Protein AF-A0A933ZKM1-F1 (afdb_monomer_lite)

pLDDT: mean 71.31, std 18.4, range [35.53, 98.0]

Structure (mmCIF, N/CA/C/O backbone):
data_AF-A0A933ZKM1-F1
#
_entry.id   AF-A0A933ZKM1-F1
#
loop_
_atom_site.group_PDB
_atom_site.id
_atom_site.type_symbol
_atom_site.label_atom_id
_atom_site.label_alt_id
_atom_site.label_comp_id
_atom_site.label_asym_id
_atom_site.label_entity_id
_atom_site.label_seq_id
_atom_site.pdbx_PDB_ins_code
_atom_site.Cartn_x
_atom_site.Cartn_y
_atom_site.Cartn_z
_atom_site.occupancy
_atom_site.B_iso_or_equiv
_atom_site.auth_seq_id
_atom_site.auth_comp_id
_atom_site.auth_asym_id
_atom_site.auth_atom_id
_atom_site.pdbx_PDB_model_num
ATOM 1 N N . MET A 1 1 ? -12.440 -0.830 12.080 1.00 88.25 1 MET A N 1
ATOM 2 C CA . MET A 1 1 ? -13.905 -1.028 11.899 1.00 88.25 1 MET A CA 1
ATOM 3 C C . MET A 1 1 ? -14.695 0.264 11.661 1.00 88.25 1 MET A C 1
ATOM 5 O O . MET A 1 1 ? -15.147 0.440 10.539 1.00 88.25 1 MET A O 1
ATOM 9 N N . ARG A 1 2 ? -14.879 1.160 12.656 1.00 92.75 2 ARG A N 1
ATOM 10 C CA . ARG A 1 2 ? -15.749 2.358 12.519 1.00 92.75 2 ARG A CA 1
ATOM 11 C C . ARG A 1 2 ? -15.453 3.164 11.252 1.00 92.75 2 ARG A C 1
ATOM 13 O O . ARG A 1 2 ? -16.374 3.434 10.495 1.00 92.75 2 ARG A O 1
ATOM 20 N N . LYS A 1 3 ? -14.171 3.461 11.014 1.00 90.06 3 LYS A N 1
ATOM 21 C CA . LYS A 1 3 ? -13.675 4.143 9.810 1.00 90.06 3 LYS A CA 1
ATOM 22 C C . LYS A 1 3 ? -14.141 3.452 8.518 1.00 90.06 3 LYS A C 1
ATOM 24 O O . LYS A 1 3 ? -14.868 4.048 7.741 1.00 90.06 3 LYS A O 1
ATOM 29 N N . ALA A 1 4 ? -13.843 2.162 8.353 1.00 91.88 4 ALA A N 1
ATOM 30 C CA . ALA A 1 4 ? -14.242 1.387 7.172 1.00 91.88 4 ALA A CA 1
ATOM 31 C C . ALA A 1 4 ? -15.769 1.325 6.940 1.00 91.88 4 ALA A C 1
ATOM 33 O O . ALA A 1 4 ? -16.217 1.237 5.797 1.00 91.88 4 ALA A O 1
ATOM 34 N N . ARG A 1 5 ? -16.583 1.378 8.008 1.00 95.62 5 ARG A N 1
ATOM 35 C CA . ARG A 1 5 ? -18.045 1.502 7.892 1.00 95.62 5 ARG A CA 1
ATOM 36 C C . ARG A 1 5 ? -18.458 2.909 7.448 1.00 95.62 5 ARG A C 1
ATOM 38 O O . ARG A 1 5 ? -19.298 3.043 6.562 1.00 95.62 5 ARG A O 1
ATOM 45 N N . THR A 1 6 ? -17.908 3.955 8.065 1.00 94.88 6 THR A N 1
ATOM 46 C CA . THR A 1 6 ? -18.255 5.349 7.739 1.00 94.88 6 THR A CA 1
ATOM 47 C C . THR A 1 6 ? -17.787 5.762 6.351 1.00 94.88 6 THR A C 1
ATOM 49 O O . THR A 1 6 ? -18.512 6.486 5.682 1.00 94.88 6 THR A O 1
ATOM 52 N N . ASP A 1 7 ? -16.647 5.249 5.888 1.00 92.31 7 ASP A N 1
ATOM 53 C CA . ASP A 1 7 ? -16.114 5.507 4.544 1.00 92.31 7 ASP A CA 1
ATOM 54 C C . ASP A 1 7 ? -17.049 4.948 3.448 1.00 92.31 7 ASP A C 1
ATOM 56 O O . ASP A 1 7 ? -17.077 5.453 2.331 1.00 92.31 7 ASP A O 1
ATOM 60 N N . ARG A 1 8 ? -17.895 3.962 3.786 1.00 94.00 8 ARG A N 1
ATOM 61 C CA . ARG A 1 8 ? -18.986 3.463 2.928 1.00 94.00 8 ARG A CA 1
ATOM 62 C C . ARG A 1 8 ? -20.305 4.229 3.058 1.00 94.00 8 ARG A C 1
ATOM 64 O O . ARG A 1 8 ? -21.286 3.862 2.418 1.00 94.00 8 ARG A O 1
ATOM 71 N N . GLY A 1 9 ? -20.385 5.226 3.936 1.00 95.94 9 GLY A N 1
ATOM 72 C CA . GLY A 1 9 ? -21.640 5.906 4.268 1.00 95.94 9 GLY A CA 1
ATOM 73 C C . GLY A 1 9 ? -22.648 5.022 5.015 1.00 95.94 9 GLY A C 1
ATOM 74 O O . GLY A 1 9 ? -23.832 5.343 5.069 1.00 95.94 9 GLY A O 1
ATOM 75 N N . TRP A 1 10 ? -22.215 3.895 5.586 1.00 97.56 10 TRP A N 1
ATOM 76 C CA . TRP A 1 10 ? -23.124 2.942 6.219 1.00 97.56 10 TRP A CA 1
ATOM 77 C C . TRP A 1 10 ? -23.458 3.325 7.654 1.00 97.56 10 TRP A C 1
ATOM 79 O O . TRP A 1 10 ? -22.584 3.683 8.451 1.00 97.56 10 TRP A O 1
ATOM 89 N N . SER A 1 11 ? -24.724 3.152 8.030 1.00 97.75 11 SER A N 1
ATOM 90 C CA . SER A 1 11 ? -25.137 3.215 9.432 1.00 97.75 11 SER A CA 1
ATOM 91 C C . SER A 1 11 ? -24.734 1.936 10.183 1.00 97.75 11 SER A C 1
ATOM 93 O O . SER A 1 11 ? -24.454 0.899 9.581 1.00 97.75 11 SER A O 1
ATOM 95 N N . GLN A 1 12 ? -24.726 1.977 11.519 1.00 97.88 12 GLN A N 1
ATOM 96 C CA . GLN A 1 12 ? -24.512 0.773 12.342 1.00 97.88 12 GLN A CA 1
ATOM 97 C C . GLN A 1 12 ? -25.599 -0.280 12.100 1.00 97.88 12 GLN A C 1
ATOM 99 O O . GLN A 1 12 ? -25.324 -1.474 12.156 1.00 97.88 12 GLN A O 1
ATOM 104 N N . ARG A 1 13 ? -26.820 0.175 11.791 1.00 97.62 13 ARG A N 1
ATOM 105 C CA . ARG A 1 13 ? -27.940 -0.684 11.418 1.00 97.62 13 ARG A CA 1
ATOM 106 C C . ARG A 1 13 ? -27.705 -1.377 10.080 1.00 97.62 13 ARG A C 1
ATOM 108 O O . ARG A 1 13 ? -27.899 -2.578 9.998 1.00 97.62 13 ARG A O 1
ATOM 115 N N . THR A 1 14 ? -27.221 -0.645 9.084 1.00 98.00 14 THR A N 1
ATOM 116 C CA . THR A 1 14 ? -26.872 -1.213 7.776 1.00 98.00 14 THR A CA 1
ATOM 117 C C . THR A 1 14 ? -25.816 -2.306 7.929 1.00 98.00 14 THR A C 1
ATOM 119 O O . THR A 1 14 ? -25.970 -3.389 7.387 1.00 98.00 14 THR A O 1
ATOM 122 N N . LEU A 1 15 ? -24.778 -2.070 8.740 1.00 97.50 15 LEU A N 1
ATOM 123 C CA . LEU A 1 15 ? -23.770 -3.098 9.004 1.00 97.50 15 LEU A CA 1
ATOM 124 C C . LEU A 1 15 ? -24.361 -4.333 9.708 1.00 97.50 15 LEU A C 1
ATOM 126 O O . LEU A 1 15 ? -24.018 -5.451 9.345 1.00 97.50 15 LEU A O 1
ATOM 130 N N . ALA A 1 16 ? -25.245 -4.142 10.690 1.00 97.75 16 ALA A N 1
ATOM 131 C CA . ALA A 1 16 ? -25.955 -5.240 11.349 1.00 97.75 16 ALA A CA 1
ATOM 132 C C . ALA A 1 16 ? -26.782 -6.080 10.355 1.00 97.75 16 ALA A C 1
ATOM 134 O O . ALA A 1 16 ? -26.729 -7.306 10.392 1.00 97.75 16 ALA A O 1
ATOM 135 N N . GLU A 1 17 ? -27.501 -5.422 9.442 1.00 97.88 17 GLU A N 1
ATOM 136 C CA . GLU A 1 17 ? -28.307 -6.071 8.400 1.00 97.88 17 GLU A CA 1
ATOM 137 C C . GLU A 1 17 ? -27.438 -6.853 7.399 1.00 97.88 17 GLU A C 1
ATOM 139 O O . GLU A 1 17 ? -27.790 -7.970 7.029 1.00 97.88 17 GLU A O 1
ATOM 144 N N . GLU A 1 18 ? -26.279 -6.324 6.995 1.00 97.88 18 GLU A N 1
ATOM 145 C CA . GLU A 1 18 ? -25.342 -7.047 6.120 1.00 97.88 18 GLU A CA 1
ATOM 146 C C . GLU A 1 18 ? -24.675 -8.244 6.815 1.00 97.88 18 GLU A C 1
ATOM 148 O O . GLU A 1 18 ? -24.439 -9.273 6.186 1.00 97.88 18 GLU A O 1
ATOM 153 N N . LEU A 1 19 ? -24.396 -8.145 8.117 1.00 97.31 19 LEU A N 1
ATOM 154 C CA . LEU A 1 19 ? -23.829 -9.251 8.896 1.00 97.31 19 LEU A CA 1
ATOM 155 C C . LEU A 1 19 ? -24.830 -10.394 9.099 1.00 97.31 19 LEU A C 1
ATOM 157 O O . LEU A 1 19 ? -24.431 -11.561 9.076 1.00 97.31 19 LEU A O 1
ATOM 161 N N . ASP A 1 20 ? -26.122 -10.084 9.230 1.00 96.69 20 ASP A N 1
ATOM 162 C CA . ASP A 1 20 ? -27.180 -11.096 9.348 1.00 96.69 20 ASP A CA 1
ATOM 163 C C . ASP A 1 20 ? -27.260 -11.978 8.089 1.00 96.69 20 ASP A C 1
ATOM 165 O O . ASP A 1 20 ? -27.476 -13.186 8.189 1.00 96.69 20 ASP A O 1
ATOM 169 N N . LYS A 1 21 ? -26.946 -11.426 6.905 1.00 96.44 21 LYS A N 1
ATOM 170 C CA . LYS A 1 21 ? -26.844 -12.197 5.647 1.00 96.44 21 LYS A CA 1
ATOM 171 C C . LYS A 1 21 ? -25.732 -13.252 5.665 1.00 96.44 21 LYS A C 1
ATOM 173 O O . LYS A 1 21 ? -25.778 -14.186 4.870 1.00 96.44 21 LYS A O 1
ATOM 178 N N . LEU A 1 22 ? -24.745 -13.114 6.553 1.00 95.81 22 LEU A N 1
ATOM 179 C CA . LEU A 1 22 ? -23.668 -14.085 6.775 1.00 95.81 22 LEU A CA 1
ATOM 180 C C . LEU A 1 22 ? -23.896 -14.954 8.024 1.00 95.81 22 LEU A C 1
ATOM 182 O O . LEU A 1 22 ? -22.944 -15.536 8.550 1.00 95.81 22 LEU A O 1
ATOM 186 N N . ASP A 1 23 ? -25.133 -15.029 8.525 1.00 95.44 23 ASP A N 1
ATOM 187 C CA . ASP A 1 23 ? -25.481 -15.746 9.760 1.00 95.44 23 ASP A CA 1
ATOM 188 C C . ASP A 1 23 ? -24.687 -15.232 10.983 1.00 95.44 23 ASP A C 1
ATOM 190 O O . ASP A 1 23 ? -24.359 -15.966 11.920 1.00 95.44 23 ASP A O 1
ATOM 194 N N . VAL A 1 24 ? -24.338 -13.939 10.982 1.00 96.31 24 VAL A N 1
ATOM 195 C CA . VAL A 1 24 ? -23.700 -13.258 12.113 1.00 96.31 24 VAL A CA 1
ATOM 196 C C . VAL A 1 24 ? -24.669 -12.245 12.703 1.00 96.31 24 VAL A C 1
ATOM 198 O O . VAL A 1 24 ? -24.781 -11.104 12.262 1.00 96.31 24 VAL A O 1
ATOM 201 N N . LYS A 1 25 ? -25.355 -12.670 13.766 1.00 95.06 25 LYS A N 1
ATOM 202 C CA . LYS A 1 25 ? -26.350 -11.848 14.460 1.00 95.06 25 LYS A CA 1
ATOM 203 C C . LYS A 1 25 ? -25.691 -10.830 15.382 1.00 95.06 25 LYS A C 1
ATOM 205 O O . LYS A 1 25 ? -25.396 -11.120 16.542 1.00 95.06 25 LYS A O 1
ATOM 210 N N . LEU A 1 26 ? -25.490 -9.624 14.866 1.00 95.50 26 LEU A N 1
ATOM 211 C CA . LEU A 1 26 ? -25.061 -8.461 15.635 1.00 95.50 26 LEU A CA 1
ATOM 212 C C . LEU A 1 26 ? -26.103 -7.360 15.506 1.00 95.50 26 LEU A C 1
ATOM 214 O O . LEU A 1 26 ? -26.312 -6.828 14.425 1.00 95.50 26 LEU A O 1
ATOM 218 N N . ASP A 1 27 ? -26.745 -6.995 16.612 1.00 96.25 27 ASP A N 1
ATOM 219 C CA . ASP A 1 27 ? -27.658 -5.856 16.626 1.00 96.25 27 ASP A CA 1
ATOM 220 C C . ASP A 1 27 ? -26.886 -4.511 16.554 1.00 96.25 27 ASP A C 1
ATOM 222 O O . ASP A 1 27 ? -25.686 -4.455 16.859 1.00 96.25 27 ASP A O 1
ATOM 226 N N . PRO A 1 28 ? -27.543 -3.389 16.195 1.00 96.69 28 PRO A N 1
ATOM 227 C CA . PRO A 1 28 ? -26.872 -2.089 16.075 1.00 96.69 28 PRO A CA 1
ATOM 228 C C . PRO A 1 28 ? -26.195 -1.598 17.374 1.00 96.69 28 PRO A C 1
ATOM 230 O O . PRO A 1 28 ? -25.197 -0.872 17.330 1.00 96.69 28 PRO A O 1
ATOM 233 N N . SER A 1 29 ? -26.697 -1.999 18.547 1.00 97.12 29 SER A N 1
ATOM 234 C CA . SER A 1 29 ? -26.095 -1.680 19.848 1.00 97.12 29 SER A CA 1
ATOM 235 C C . SER A 1 29 ? -24.849 -2.531 20.115 1.00 97.12 29 SER A C 1
ATOM 237 O O . SER A 1 29 ? -23.846 -2.026 20.627 1.00 97.12 29 SER A O 1
ATOM 239 N N . ALA A 1 30 ? -24.845 -3.804 19.715 1.00 96.69 30 ALA A N 1
ATOM 240 C CA . ALA A 1 30 ? -23.657 -4.650 19.720 1.00 96.69 30 ALA A CA 1
ATOM 241 C C . ALA A 1 30 ? -22.569 -4.067 18.809 1.00 96.69 30 ALA A C 1
ATOM 243 O O . ALA A 1 30 ? -21.441 -3.896 19.270 1.00 96.69 30 ALA A O 1
ATOM 244 N N . VAL A 1 31 ? -22.924 -3.646 17.588 1.00 96.44 31 VAL A N 1
ATOM 245 C CA . VAL A 1 31 ? -22.021 -2.912 16.681 1.00 96.44 31 VAL A CA 1
ATOM 246 C C . VAL A 1 31 ? -21.470 -1.659 17.363 1.00 96.44 31 VAL A C 1
ATOM 248 O O . VAL A 1 31 ? -20.262 -1.442 17.373 1.00 96.44 31 VAL A O 1
ATOM 251 N N . THR A 1 32 ? -22.323 -0.861 18.011 1.00 96.12 32 THR A N 1
ATOM 252 C CA . THR A 1 32 ? -21.891 0.344 18.738 1.00 96.12 32 THR A CA 1
ATOM 253 C C . THR A 1 32 ? -20.879 0.035 19.841 1.00 96.12 32 THR A C 1
ATOM 255 O O . THR A 1 32 ? -19.886 0.749 19.981 1.00 96.12 32 THR A O 1
ATOM 258 N N . ARG A 1 33 ? -21.117 -1.009 20.644 1.00 96.44 33 ARG A N 1
ATOM 259 C CA . ARG A 1 33 ? -20.212 -1.405 21.735 1.00 96.44 33 ARG A CA 1
ATOM 260 C C . ARG A 1 33 ? -18.876 -1.913 21.209 1.00 96.44 33 ARG A C 1
ATOM 262 O O . ARG A 1 33 ? -17.841 -1.512 21.734 1.00 96.44 33 ARG A O 1
ATOM 269 N N . ILE A 1 34 ? -18.897 -2.708 20.139 1.00 94.56 34 ILE A N 1
ATOM 270 C CA . ILE A 1 34 ? -17.689 -3.141 19.429 1.00 94.56 34 ILE A CA 1
ATOM 271 C C . ILE A 1 34 ? -16.892 -1.919 18.956 1.00 94.56 34 ILE A C 1
ATOM 273 O O . ILE A 1 34 ? -15.709 -1.786 19.250 1.00 94.56 34 ILE A O 1
ATOM 277 N N . GLU A 1 35 ? -17.543 -0.969 18.281 1.00 93.44 35 GLU A N 1
ATOM 278 C CA . GLU A 1 35 ? -16.891 0.240 17.763 1.00 93.44 35 GLU A CA 1
ATOM 279 C C . GLU A 1 35 ? -16.373 1.196 18.841 1.00 93.44 35 GLU A C 1
ATOM 281 O O . GLU A 1 35 ? -15.631 2.129 18.526 1.00 93.44 35 GLU A O 1
ATOM 286 N N . ARG A 1 36 ? -16.823 1.040 20.086 1.00 91.31 36 ARG A N 1
ATOM 287 C CA . ARG A 1 36 ? -16.333 1.783 21.254 1.00 91.31 36 ARG A CA 1
ATOM 288 C C . ARG A 1 36 ? -15.292 0.997 22.050 1.00 91.31 36 ARG A C 1
ATOM 290 O O . ARG A 1 36 ? -14.759 1.543 23.006 1.00 91.31 36 ARG A O 1
ATOM 297 N N . GLY A 1 37 ? -15.029 -0.258 21.689 1.00 88.94 37 GLY A N 1
ATOM 298 C CA . GLY A 1 37 ? -14.137 -1.148 22.431 1.00 88.94 37 GLY A CA 1
ATOM 299 C C . GLY A 1 37 ?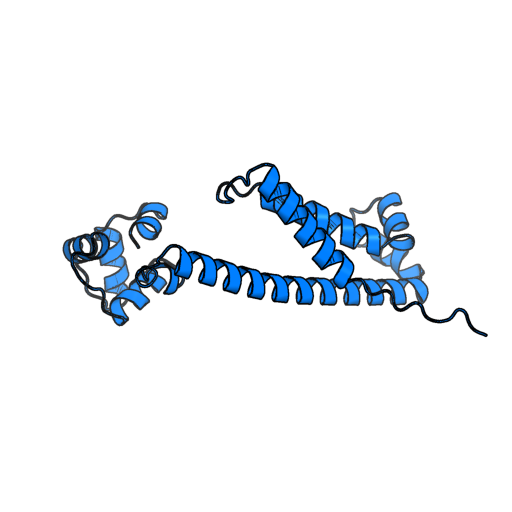 -14.707 -1.638 23.765 1.00 88.94 37 GLY A C 1
ATOM 300 O O . GLY A 1 37 ? -13.986 -2.253 24.538 1.00 88.94 37 GLY A O 1
ATOM 301 N N . SER A 1 38 ? -15.991 -1.399 24.057 1.00 91.8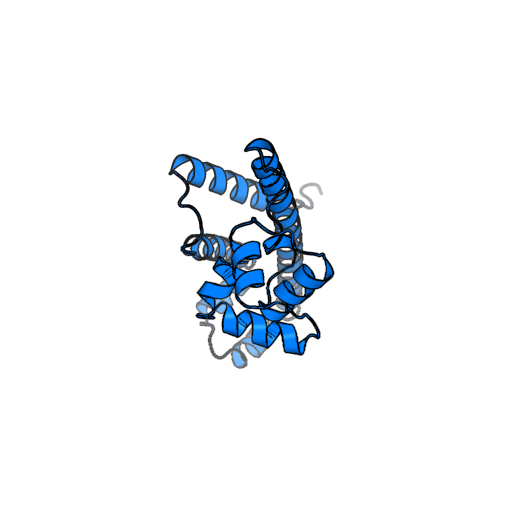8 38 SER A N 1
ATOM 302 C CA . SER A 1 38 ? -16.631 -1.855 25.301 1.00 91.88 38 SER A CA 1
ATOM 303 C C . SER A 1 38 ? -17.185 -3.281 25.217 1.00 91.88 38 SER A C 1
ATOM 305 O O . SER A 1 38 ? -17.775 -3.779 26.176 1.00 91.88 38 SER A O 1
ATOM 307 N N . ARG A 1 39 ? -17.020 -3.941 24.067 1.00 93.00 39 ARG A N 1
ATOM 308 C CA . ARG A 1 39 ? -17.320 -5.357 23.844 1.00 93.00 39 ARG A CA 1
ATOM 309 C C . ARG A 1 39 ? -16.241 -5.949 22.946 1.00 93.00 39 ARG A C 1
ATOM 311 O O . ARG A 1 39 ? -15.987 -5.415 21.868 1.00 93.00 39 ARG A O 1
ATOM 318 N N . GLU A 1 40 ? -15.680 -7.077 23.363 1.00 89.69 40 GLU A N 1
ATOM 319 C CA . GLU A 1 40 ? -14.775 -7.862 22.527 1.00 89.69 40 GLU A CA 1
ATOM 320 C C . GLU A 1 40 ? -15.496 -8.439 21.302 1.00 89.69 40 GLU A C 1
ATOM 322 O O . GLU A 1 40 ? -16.686 -8.772 21.331 1.00 89.69 40 GLU A O 1
ATOM 327 N N . VAL A 1 41 ? -14.757 -8.563 20.206 1.00 92.12 41 VAL A N 1
ATOM 328 C CA . VAL A 1 41 ? -15.221 -9.192 18.971 1.00 92.12 41 VAL A CA 1
ATOM 329 C C . VAL A 1 41 ? -14.721 -10.624 18.939 1.00 92.12 41 VAL A C 1
ATOM 331 O O . VAL A 1 41 ? -13.524 -10.873 19.059 1.00 92.12 41 VAL A O 1
ATOM 334 N N . LYS A 1 42 ? -15.630 -11.577 18.725 1.00 93.88 42 LYS A N 1
ATOM 335 C CA . LYS A 1 42 ? -15.233 -12.970 18.485 1.00 93.88 42 LYS A CA 1
ATOM 336 C C . LYS A 1 42 ? -14.601 -13.093 17.100 1.00 93.88 42 LYS A C 1
ATOM 338 O O . LYS A 1 42 ? -15.034 -12.419 16.172 1.00 93.88 42 LYS A O 1
ATOM 343 N N . LEU A 1 43 ? -13.666 -14.026 16.913 1.00 92.88 43 LEU A N 1
ATOM 344 C CA . LEU A 1 43 ? -13.000 -14.220 15.616 1.00 92.88 43 LEU A CA 1
ATOM 345 C C . LEU A 1 43 ? -13.991 -14.415 14.451 1.00 92.88 43 LEU A C 1
ATOM 347 O O . LEU A 1 43 ? -13.833 -13.790 13.408 1.00 92.88 43 LEU A O 1
ATOM 351 N N . ARG A 1 44 ? -15.059 -15.206 14.644 1.00 95.44 44 ARG A N 1
ATOM 352 C CA . ARG A 1 44 ? -16.125 -15.385 13.634 1.00 95.44 44 ARG A CA 1
ATOM 353 C C . ARG A 1 44 ? -16.794 -14.059 13.250 1.00 95.44 44 ARG A C 1
ATOM 355 O O . ARG A 1 44 ? -17.051 -13.827 12.074 1.00 95.44 44 ARG A O 1
ATOM 362 N N . GLU A 1 45 ? -17.058 -13.192 14.227 1.00 96.25 45 GLU A N 1
ATOM 363 C CA . GLU A 1 45 ? -17.621 -11.858 13.989 1.00 96.25 45 GLU A CA 1
ATOM 364 C C . GLU A 1 45 ? -16.607 -10.973 13.250 1.00 96.25 45 GLU A C 1
ATOM 366 O O . GLU A 1 45 ? -16.975 -10.310 12.288 1.00 96.25 45 GLU A O 1
ATOM 371 N N . ALA A 1 46 ? -15.327 -11.007 13.640 1.00 95.25 46 ALA A N 1
ATOM 372 C CA . ALA A 1 46 ? -14.263 -10.236 12.993 1.00 95.25 46 ALA A CA 1
ATOM 373 C C . ALA A 1 46 ? -14.120 -10.585 11.506 1.00 95.25 46 ALA A C 1
ATOM 375 O O . ALA A 1 46 ? -14.067 -9.692 10.666 1.00 95.25 46 ALA A O 1
ATOM 376 N N . VAL A 1 47 ? -14.100 -11.883 11.186 1.00 95.44 47 VAL A N 1
ATOM 377 C CA . VAL A 1 47 ? -14.004 -12.391 9.810 1.00 95.44 47 VAL A CA 1
ATOM 378 C C . VAL A 1 47 ? -15.208 -11.947 8.981 1.00 95.44 47 VAL A C 1
ATOM 380 O O . VAL A 1 47 ? -15.037 -11.464 7.865 1.00 95.44 47 VAL A O 1
ATOM 383 N N . ALA A 1 48 ? -16.422 -12.045 9.528 1.00 96.94 48 ALA A N 1
ATOM 384 C CA . ALA A 1 48 ? -17.623 -11.589 8.833 1.00 96.94 48 ALA A CA 1
ATOM 385 C C . ALA A 1 48 ? -17.627 -10.068 8.617 1.00 96.94 48 ALA A C 1
ATOM 387 O O . ALA A 1 48 ? -17.958 -9.605 7.529 1.00 96.94 48 ALA A O 1
ATOM 388 N N . ILE A 1 49 ? -17.200 -9.288 9.615 1.00 96.19 49 ILE A N 1
ATOM 389 C CA . ILE A 1 49 ? -17.055 -7.831 9.492 1.00 96.19 49 ILE A CA 1
ATOM 390 C C . ILE A 1 49 ? -16.020 -7.483 8.415 1.00 96.19 49 ILE A C 1
ATOM 392 O O . ILE A 1 49 ? -16.278 -6.586 7.617 1.00 96.19 49 ILE A O 1
ATOM 396 N N . ALA A 1 50 ? -14.886 -8.187 8.359 1.00 96.12 50 ALA A N 1
ATOM 397 C CA . ALA A 1 50 ? -13.851 -7.993 7.340 1.00 96.12 50 ALA A CA 1
ATOM 398 C C . ALA A 1 50 ? -14.389 -8.263 5.931 1.00 96.12 50 ALA A C 1
ATOM 400 O O . ALA A 1 50 ? -14.205 -7.440 5.036 1.00 96.12 50 ALA A O 1
ATOM 401 N N . ALA A 1 51 ? -15.117 -9.369 5.758 1.00 95.38 51 ALA A N 1
ATOM 402 C CA . ALA A 1 51 ? -15.732 -9.740 4.489 1.00 95.38 51 ALA A CA 1
ATOM 403 C C . ALA A 1 51 ? -16.785 -8.713 4.036 1.00 95.38 51 ALA A C 1
ATOM 405 O O . ALA A 1 51 ? -16.716 -8.209 2.917 1.00 95.38 51 ALA A O 1
ATOM 406 N N . VAL A 1 52 ? -17.719 -8.347 4.919 1.00 96.62 52 VAL A N 1
ATOM 407 C CA . VAL A 1 52 ? -18.788 -7.371 4.634 1.00 96.62 52 VAL A CA 1
ATOM 408 C C . VAL A 1 52 ? -18.221 -5.986 4.329 1.00 96.62 52 VAL A C 1
ATOM 410 O O . VAL A 1 52 ? -18.677 -5.298 3.417 1.00 96.62 52 VAL A O 1
ATOM 413 N N . LEU A 1 53 ? -17.199 -5.569 5.076 1.00 95.25 53 LEU A N 1
ATOM 414 C CA . LEU A 1 53 ? -16.506 -4.309 4.851 1.00 95.25 53 LEU A CA 1
ATOM 415 C C . LEU A 1 53 ? -15.362 -4.443 3.837 1.00 95.25 53 LEU A C 1
ATOM 417 O O . LEU A 1 53 ? -14.582 -3.504 3.731 1.00 95.25 53 LEU A O 1
ATOM 421 N N . ALA A 1 54 ? -15.239 -5.543 3.089 1.00 93.62 54 ALA A N 1
ATOM 422 C CA . ALA A 1 54 ? -14.169 -5.808 2.117 1.00 93.62 54 ALA A CA 1
ATOM 423 C C . ALA A 1 54 ? -12.805 -5.186 2.498 1.00 93.62 54 ALA A C 1
ATOM 425 O O . ALA A 1 54 ? -12.207 -4.448 1.717 1.00 93.62 54 ALA A O 1
ATOM 426 N N . VAL A 1 55 ? -12.370 -5.420 3.737 1.00 91.38 55 VAL A N 1
ATOM 427 C CA . VAL A 1 55 ? -11.064 -4.999 4.258 1.00 91.38 55 VAL A CA 1
ATOM 428 C C . VAL A 1 55 ? -10.317 -6.227 4.769 1.00 91.38 55 VAL A C 1
ATOM 430 O O . VAL A 1 55 ? -10.956 -7.156 5.274 1.00 91.38 55 VAL A O 1
ATOM 433 N N . PRO A 1 56 ? -8.981 -6.252 4.680 1.00 88.69 56 PRO A N 1
ATOM 434 C CA . PRO A 1 56 ? -8.168 -7.253 5.355 1.00 88.69 56 PRO A CA 1
ATOM 435 C C . PRO A 1 56 ? -8.523 -7.375 6.846 1.00 88.69 56 PRO A C 1
ATOM 437 O O . PRO A 1 56 ? -8.712 -6.377 7.540 1.00 88.69 56 PRO A O 1
ATOM 440 N N . LEU A 1 57 ? -8.586 -8.606 7.371 1.00 89.25 57 LEU A N 1
ATOM 441 C CA . LEU A 1 57 ? -8.889 -8.852 8.790 1.00 89.25 57 LEU A CA 1
ATOM 442 C C . LEU A 1 57 ? -7.886 -8.153 9.724 1.00 89.25 57 LEU A C 1
ATOM 444 O O . LEU A 1 57 ? -8.272 -7.659 10.783 1.00 89.25 57 LEU A O 1
ATOM 448 N N . GLN A 1 58 ? -6.618 -8.079 9.313 1.00 83.50 58 GLN A N 1
ATOM 449 C CA . GLN A 1 58 ? -5.561 -7.373 10.041 1.00 83.50 58 GLN A CA 1
ATOM 450 C C . GLN A 1 58 ? -5.854 -5.877 10.241 1.00 83.50 58 GLN A C 1
ATOM 452 O O . GLN A 1 58 ? -5.462 -5.326 11.262 1.00 83.50 58 GLN A O 1
ATOM 457 N N . ASP A 1 59 ? -6.635 -5.249 9.356 1.00 82.44 59 ASP A N 1
ATOM 458 C CA . ASP A 1 59 ? -7.005 -3.829 9.453 1.00 82.44 59 ASP A CA 1
ATOM 459 C C . ASP A 1 59 ? -8.139 -3.594 10.471 1.00 82.44 59 ASP A C 1
ATOM 461 O O . ASP A 1 59 ? -8.468 -2.458 10.836 1.00 82.44 59 ASP A O 1
ATOM 465 N N . LEU A 1 60 ? -8.797 -4.670 10.921 1.00 84.06 60 LEU A N 1
ATOM 466 C CA . LEU A 1 60 ? -9.806 -4.631 11.980 1.00 84.06 60 LEU A CA 1
ATOM 467 C C . LEU A 1 60 ? -9.232 -4.918 13.363 1.00 84.06 60 LEU A C 1
ATOM 469 O O . LEU A 1 60 ? -9.846 -4.508 14.352 1.00 84.06 60 LEU A O 1
ATOM 473 N N . ALA A 1 61 ? -8.096 -5.609 13.435 1.00 76.69 61 ALA A N 1
ATOM 474 C CA . ALA A 1 61 ? -7.407 -5.853 14.686 1.00 76.69 61 ALA A CA 1
ATOM 475 C C . ALA A 1 61 ? -6.714 -4.555 15.135 1.00 76.69 61 ALA A C 1
ATOM 477 O O . ALA A 1 61 ? -5.946 -3.979 14.364 1.00 76.69 61 ALA A O 1
ATOM 478 N N . PRO A 1 62 ? -6.959 -4.056 16.361 1.00 63.31 62 PRO A N 1
ATOM 479 C CA . PRO A 1 62 ? -6.072 -3.044 16.910 1.00 63.31 62 PRO A CA 1
ATOM 480 C C . PRO A 1 62 ? -4.657 -3.641 16.954 1.00 63.31 62 PRO A C 1
ATOM 482 O O . PRO A 1 62 ? -4.520 -4.806 17.346 1.00 63.31 62 PRO A O 1
ATOM 485 N N . PRO A 1 63 ? -3.612 -2.891 16.560 1.00 57.75 63 PRO A N 1
ATOM 486 C CA . PRO A 1 63 ? -2.252 -3.372 16.733 1.00 57.75 63 PRO A CA 1
ATOM 487 C C . PRO A 1 63 ? -2.076 -3.725 18.217 1.00 57.75 63 PRO A C 1
ATOM 489 O O . PRO A 1 63 ? -2.512 -2.940 19.070 1.00 57.75 63 PRO A O 1
ATOM 492 N N . PRO A 1 64 ? -1.539 -4.914 18.545 1.00 56.38 64 PRO A N 1
ATOM 493 C CA . PRO A 1 64 ? -1.426 -5.368 19.924 1.00 56.38 64 PRO A CA 1
ATOM 494 C C . PRO A 1 64 ? -0.586 -4.347 20.681 1.00 56.38 64 PRO A C 1
ATOM 496 O O . PRO A 1 64 ? 0.615 -4.281 20.458 1.00 56.38 64 PRO A O 1
ATOM 499 N N . THR A 1 65 ? -1.246 -3.503 21.488 1.00 60.12 65 THR A N 1
ATOM 500 C CA . THR A 1 65 ? -0.640 -2.450 22.323 1.00 60.12 65 THR A CA 1
ATOM 501 C C . THR A 1 65 ? 0.636 -1.889 21.707 1.00 60.12 65 THR A C 1
ATOM 503 O O . THR A 1 65 ? 1.724 -2.119 22.220 1.00 60.12 65 THR A O 1
ATOM 506 N N . SER A 1 66 ? 0.516 -1.219 20.562 1.00 58.78 66 SER A N 1
ATOM 507 C CA . SER A 1 66 ? 1.688 -0.748 19.834 1.00 58.78 66 SER A CA 1
ATOM 508 C C . SER A 1 66 ? 2.364 0.367 20.615 1.00 58.78 66 SER A C 1
ATOM 510 O O . SER A 1 66 ? 1.982 1.538 20.521 1.00 58.78 66 SER A O 1
ATOM 512 N N . SER A 1 67 ? 3.389 0.008 21.381 1.00 77.94 67 SER A N 1
ATOM 513 C CA . SER A 1 67 ? 4.389 0.984 21.772 1.00 77.94 67 SER A CA 1
ATOM 514 C C . SER A 1 67 ? 4.963 1.619 20.492 1.00 77.94 67 SER A C 1
ATOM 516 O O . SER A 1 67 ? 4.948 0.983 19.430 1.00 77.94 67 SER A O 1
ATOM 518 N N . PRO A 1 68 ? 5.498 2.852 20.539 1.00 74.19 68 PRO A N 1
ATOM 519 C CA . PRO A 1 68 ? 6.182 3.441 19.386 1.00 74.19 68 PRO A CA 1
ATOM 520 C C . PRO A 1 68 ? 7.232 2.502 18.766 1.00 74.19 68 PRO A C 1
ATOM 522 O O . PRO A 1 68 ? 7.422 2.494 17.553 1.00 74.19 68 PRO A O 1
ATOM 525 N N . ARG A 1 69 ? 7.851 1.646 19.593 1.00 78.12 69 ARG A N 1
ATOM 526 C CA . ARG A 1 69 ? 8.774 0.595 19.160 1.00 78.12 69 ARG A CA 1
ATOM 527 C C . ARG A 1 69 ? 8.099 -0.457 18.279 1.00 78.12 69 ARG A C 1
ATOM 529 O O . ARG A 1 69 ? 8.643 -0.780 17.230 1.00 78.12 69 ARG A O 1
ATOM 536 N N . ASP A 1 70 ? 6.948 -0.987 18.677 1.00 71.94 70 ASP A N 1
ATOM 537 C CA . ASP A 1 70 ? 6.259 -2.036 17.909 1.00 71.94 70 ASP A CA 1
ATOM 538 C C . ASP A 1 70 ? 5.756 -1.495 16.568 1.00 71.94 70 ASP A C 1
ATOM 540 O O . ASP A 1 70 ? 5.830 -2.178 15.547 1.00 71.94 70 ASP A O 1
ATOM 544 N N . HIS A 1 71 ? 5.321 -0.231 16.552 1.00 71.50 71 HIS A N 1
ATOM 545 C CA . HIS A 1 71 ? 4.951 0.450 15.315 1.00 71.50 71 HIS A CA 1
ATOM 546 C C . HIS A 1 71 ? 6.162 0.621 14.389 1.00 71.50 71 HIS A C 1
ATOM 548 O O . HIS A 1 71 ? 6.084 0.268 13.216 1.00 71.50 71 HIS A O 1
ATOM 554 N N . PHE A 1 72 ? 7.304 1.069 14.921 1.00 75.62 72 PHE A N 1
ATOM 555 C CA . PHE A 1 72 ? 8.550 1.187 14.160 1.00 75.62 72 PHE A CA 1
ATOM 556 C C . PHE A 1 72 ? 9.014 -0.157 13.579 1.00 75.62 72 PHE A C 1
ATOM 558 O O . PHE A 1 72 ? 9.337 -0.236 12.396 1.00 75.62 72 PHE A O 1
ATOM 565 N N . VAL A 1 73 ? 8.998 -1.230 14.378 1.00 79.00 73 VAL A N 1
ATOM 566 C CA . VAL A 1 73 ? 9.366 -2.581 13.919 1.00 79.00 73 VAL A CA 1
ATOM 567 C C . VAL A 1 73 ? 8.428 -3.062 12.808 1.00 79.00 73 VAL A C 1
ATOM 569 O O . VAL A 1 73 ? 8.901 -3.591 11.805 1.00 79.00 73 VAL A O 1
ATOM 572 N N . SER A 1 74 ? 7.118 -2.838 12.948 1.00 74.00 74 SER A N 1
ATOM 573 C CA . SER A 1 74 ? 6.131 -3.179 11.916 1.00 74.00 74 SER A CA 1
ATOM 574 C C . SER A 1 74 ? 6.358 -2.401 10.612 1.00 74.00 74 SER A C 1
ATOM 576 O O . SER A 1 74 ? 6.339 -2.982 9.523 1.00 74.00 74 SER A O 1
ATOM 578 N N . CYS A 1 75 ? 6.656 -1.101 10.712 1.00 77.56 75 CYS A N 1
ATOM 579 C CA . CYS A 1 75 ? 6.998 -0.269 9.560 1.00 77.56 75 CYS A CA 1
ATOM 580 C C . CYS A 1 75 ? 8.268 -0.763 8.860 1.00 77.56 75 CYS A C 1
ATOM 582 O O . CYS A 1 75 ? 8.271 -0.889 7.638 1.00 77.56 75 CYS A O 1
ATOM 584 N N . LEU A 1 76 ? 9.324 -1.100 9.609 1.00 76.88 76 LEU A N 1
ATOM 585 C CA . LEU A 1 76 ? 10.554 -1.650 9.035 1.00 76.88 76 LEU A CA 1
ATOM 586 C C . LEU A 1 76 ? 10.328 -3.001 8.350 1.00 76.88 76 LEU A C 1
ATOM 588 O O . LEU A 1 76 ? 10.862 -3.227 7.264 1.00 76.88 76 LEU A O 1
ATOM 592 N N . ALA A 1 77 ? 9.539 -3.891 8.958 1.00 74.94 77 ALA A N 1
ATOM 593 C CA . ALA A 1 77 ? 9.203 -5.185 8.368 1.00 74.94 77 ALA A CA 1
ATOM 594 C C . ALA A 1 77 ? 8.456 -5.004 7.037 1.00 74.94 77 ALA A C 1
ATOM 596 O O . ALA A 1 77 ? 8.871 -5.558 6.019 1.00 74.94 77 ALA A O 1
ATOM 597 N N . SER A 1 78 ? 7.435 -4.142 7.028 1.00 76.25 78 SER A N 1
ATOM 598 C CA . SER A 1 78 ? 6.659 -3.808 5.828 1.00 76.25 78 SER A CA 1
ATOM 599 C C . SER A 1 78 ? 7.527 -3.153 4.747 1.00 76.25 78 SER A C 1
ATOM 601 O O . SER A 1 78 ? 7.462 -3.534 3.581 1.00 76.25 78 SER A O 1
ATOM 603 N N . ALA A 1 79 ? 8.391 -2.203 5.119 1.00 73.81 79 ALA A N 1
ATOM 604 C CA . ALA A 1 79 ? 9.319 -1.557 4.191 1.00 73.81 79 ALA A CA 1
ATOM 605 C C . ALA A 1 79 ? 10.314 -2.559 3.584 1.00 73.81 79 ALA A C 1
ATOM 607 O O . ALA A 1 79 ? 10.614 -2.494 2.393 1.00 73.81 79 ALA A O 1
ATOM 608 N N . THR A 1 80 ? 10.799 -3.514 4.382 1.00 74.56 80 THR A N 1
ATOM 609 C CA . THR A 1 80 ? 11.715 -4.566 3.921 1.00 74.56 80 THR A CA 1
ATOM 610 C C . THR A 1 80 ? 11.038 -5.494 2.916 1.00 74.56 80 THR A C 1
ATOM 612 O O . THR A 1 80 ? 11.613 -5.780 1.864 1.00 74.56 80 THR A O 1
ATOM 615 N N . GLU A 1 81 ? 9.815 -5.939 3.209 1.00 75.50 81 GLU A N 1
ATOM 616 C CA . GLU A 1 81 ? 9.020 -6.786 2.315 1.00 75.50 81 GLU A CA 1
ATOM 617 C C . GLU A 1 81 ? 8.737 -6.083 0.981 1.00 75.50 81 GLU A C 1
ATOM 619 O O . GLU A 1 81 ? 9.030 -6.629 -0.085 1.00 75.50 81 GLU A O 1
ATOM 624 N N . GLN A 1 82 ? 8.262 -4.836 1.028 1.00 74.19 82 GLN A N 1
ATOM 625 C CA . GLN A 1 82 ? 8.004 -4.046 -0.177 1.00 74.19 82 GLN A CA 1
ATOM 626 C C . GLN A 1 82 ? 9.287 -3.754 -0.959 1.00 74.19 82 GLN A C 1
ATOM 628 O O . GLN A 1 82 ? 9.293 -3.810 -2.188 1.00 74.19 82 GLN A O 1
ATOM 633 N N . GLY A 1 83 ? 10.402 -3.513 -0.267 1.00 71.31 83 GLY A N 1
ATOM 634 C CA . GLY A 1 83 ? 11.715 -3.371 -0.889 1.00 71.31 83 GLY A CA 1
ATOM 635 C C . GLY A 1 83 ? 12.142 -4.636 -1.637 1.00 71.31 83 GLY A C 1
ATOM 636 O O . GLY A 1 83 ? 12.662 -4.546 -2.749 1.00 71.31 83 GLY A O 1
ATOM 637 N N . LEU A 1 84 ? 11.894 -5.823 -1.077 1.00 70.38 84 LEU A N 1
ATOM 638 C CA . LEU A 1 84 ? 12.168 -7.092 -1.755 1.00 70.38 84 LEU A CA 1
ATOM 639 C C . LEU A 1 84 ? 11.280 -7.274 -2.994 1.00 70.38 84 LEU A C 1
ATOM 641 O O . LEU A 1 84 ? 11.799 -7.608 -4.062 1.00 70.38 84 LEU A O 1
ATOM 645 N N . ALA A 1 85 ? 9.979 -7.005 -2.875 1.00 71.62 85 ALA A N 1
ATOM 646 C CA . ALA A 1 85 ? 9.038 -7.081 -3.992 1.00 71.62 85 ALA A CA 1
ATOM 647 C C . ALA A 1 85 ? 9.415 -6.108 -5.124 1.00 71.62 85 ALA A C 1
ATOM 649 O O . ALA A 1 85 ? 9.458 -6.494 -6.293 1.00 71.62 85 ALA A O 1
ATOM 650 N N . ALA A 1 86 ? 9.783 -4.868 -4.788 1.00 73.62 86 ALA A N 1
ATOM 651 C CA . ALA A 1 86 ? 10.245 -3.874 -5.752 1.00 73.62 86 ALA A CA 1
ATOM 652 C C . ALA A 1 86 ? 11.520 -4.326 -6.477 1.00 73.62 86 ALA A C 1
ATOM 654 O O . ALA A 1 86 ? 11.610 -4.202 -7.697 1.00 73.62 86 ALA A O 1
ATOM 655 N N . ARG A 1 87 ? 12.490 -4.914 -5.760 1.00 70.38 87 ARG A N 1
ATOM 656 C CA . ARG A 1 87 ? 13.704 -5.477 -6.377 1.00 70.38 87 ARG A CA 1
ATOM 657 C C . ARG A 1 87 ? 13.376 -6.595 -7.362 1.00 70.38 87 ARG A C 1
ATOM 659 O O . ARG A 1 87 ? 13.947 -6.618 -8.448 1.00 70.38 87 ARG A O 1
ATOM 666 N N . GLN A 1 88 ? 12.457 -7.496 -7.015 1.00 71.88 88 GLN A N 1
ATOM 667 C CA . GLN A 1 88 ? 12.021 -8.573 -7.912 1.00 71.88 88 GLN A CA 1
ATOM 668 C C . GLN A 1 88 ? 11.309 -8.031 -9.156 1.00 71.88 88 GLN A C 1
ATOM 670 O O . GLN A 1 88 ? 11.590 -8.477 -10.272 1.00 71.88 88 GLN A O 1
ATOM 675 N N . ALA A 1 89 ? 10.428 -7.044 -8.983 1.00 73.56 89 ALA A N 1
ATOM 676 C CA . ALA A 1 89 ? 9.739 -6.388 -10.089 1.00 73.56 89 ALA A CA 1
ATOM 677 C C . ALA A 1 89 ? 10.727 -5.672 -11.024 1.00 73.56 89 ALA A C 1
ATOM 679 O O . ALA A 1 89 ? 10.654 -5.838 -12.240 1.00 73.56 89 ALA A O 1
ATOM 680 N N . LEU A 1 90 ? 11.699 -4.944 -10.467 1.00 67.88 90 LEU A N 1
ATOM 681 C CA . LEU A 1 90 ? 12.750 -4.274 -11.234 1.00 67.88 90 LEU A CA 1
ATOM 682 C C . LEU A 1 90 ? 13.662 -5.269 -11.957 1.00 67.88 90 LEU A C 1
ATOM 684 O O . LEU A 1 90 ? 13.952 -5.067 -13.131 1.00 67.88 90 LEU A O 1
ATOM 688 N N . ALA A 1 91 ? 14.071 -6.361 -11.306 1.00 67.31 91 ALA A N 1
ATOM 689 C CA . ALA A 1 91 ? 14.855 -7.415 -11.948 1.00 67.31 91 ALA A CA 1
ATOM 690 C C . ALA A 1 91 ? 14.097 -8.042 -13.129 1.00 67.31 91 ALA A C 1
ATOM 692 O O . ALA A 1 91 ? 14.662 -8.212 -14.210 1.00 67.31 91 ALA A O 1
ATOM 693 N N . SER A 1 92 ? 12.800 -8.311 -12.949 1.00 74.69 92 SER A N 1
ATOM 694 C CA . SER A 1 92 ? 11.932 -8.828 -14.013 1.00 74.69 92 SER A CA 1
ATOM 695 C C . SER A 1 92 ? 11.825 -7.836 -15.171 1.00 74.69 92 SER A C 1
ATOM 697 O O . SER A 1 92 ? 11.996 -8.211 -16.327 1.00 74.69 92 SER A O 1
ATOM 699 N N . MET A 1 93 ? 11.604 -6.556 -14.868 1.00 71.31 93 MET A N 1
ATOM 700 C CA . MET A 1 93 ? 11.541 -5.490 -15.867 1.00 71.31 93 MET A CA 1
ATOM 701 C C . MET A 1 93 ? 12.854 -5.377 -16.658 1.00 71.31 93 MET A C 1
ATOM 703 O O . M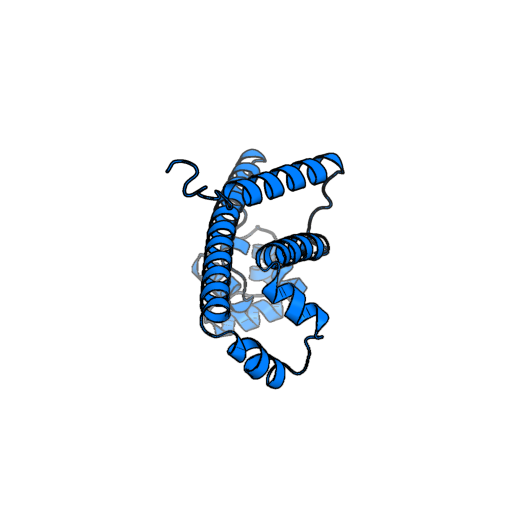ET A 1 93 ? 12.822 -5.337 -17.886 1.00 71.31 93 MET A O 1
ATOM 707 N N . SER A 1 94 ? 14.006 -5.393 -15.980 1.00 66.31 94 SER A N 1
ATOM 708 C CA . SER A 1 94 ? 15.329 -5.380 -16.619 1.00 66.31 94 SER A CA 1
ATOM 709 C C . SER A 1 94 ? 15.543 -6.584 -17.535 1.00 66.31 94 SER A C 1
ATOM 711 O O . SER A 1 94 ? 16.043 -6.419 -18.645 1.00 66.31 94 SER A O 1
ATOM 713 N N . MET A 1 95 ? 15.126 -7.780 -17.111 1.00 71.00 95 MET A N 1
ATOM 714 C CA . MET A 1 95 ? 15.192 -8.991 -17.933 1.00 71.00 95 MET A CA 1
ATOM 715 C C . MET A 1 95 ? 14.355 -8.853 -19.212 1.00 71.00 95 MET A C 1
ATOM 717 O O . MET A 1 95 ? 14.849 -9.153 -20.298 1.00 71.00 95 MET A O 1
ATOM 721 N N . TYR A 1 96 ? 13.120 -8.348 -19.115 1.00 73.25 96 TYR A N 1
ATOM 722 C CA . TYR A 1 96 ? 12.274 -8.123 -20.292 1.00 73.25 96 TYR A CA 1
ATOM 723 C C . TYR A 1 96 ? 12.857 -7.071 -21.238 1.00 73.25 96 TYR A C 1
ATOM 725 O O . TYR A 1 96 ? 12.841 -7.277 -22.450 1.00 73.25 96 TYR A O 1
ATOM 733 N N . TYR A 1 97 ? 13.435 -5.986 -20.715 1.00 65.44 97 TYR A N 1
ATOM 734 C CA . TYR A 1 97 ? 14.132 -5.006 -21.549 1.00 65.44 97 TYR A CA 1
ATOM 735 C C . TYR A 1 97 ? 15.375 -5.585 -22.228 1.00 65.44 97 TYR A C 1
ATOM 737 O O . TYR A 1 97 ? 15.597 -5.314 -23.406 1.00 65.44 97 TYR A O 1
ATOM 745 N N . ALA A 1 98 ? 16.165 -6.404 -21.529 1.00 61.91 98 ALA A N 1
ATOM 746 C CA . ALA A 1 98 ? 17.318 -7.085 -22.116 1.00 61.91 98 ALA A CA 1
ATOM 747 C C . ALA A 1 98 ? 16.898 -8.048 -23.239 1.00 61.91 98 ALA A C 1
ATOM 749 O O . ALA A 1 98 ? 17.540 -8.099 -24.287 1.00 61.91 98 ALA A O 1
ATOM 750 N N . MET A 1 99 ? 15.784 -8.760 -23.057 1.00 69.25 99 MET A N 1
ATOM 751 C CA . MET A 1 99 ? 15.224 -9.638 -24.083 1.00 69.25 99 MET A CA 1
ATOM 752 C C . MET A 1 99 ? 14.701 -8.850 -25.291 1.00 69.25 99 MET A C 1
ATOM 754 O O . MET A 1 99 ? 15.010 -9.202 -26.426 1.00 69.25 99 MET A O 1
ATOM 758 N N . ALA A 1 100 ? 13.975 -7.751 -25.068 1.00 64.50 100 ALA A N 1
ATOM 759 C CA . ALA A 1 100 ? 13.517 -6.869 -26.143 1.00 64.50 100 ALA A CA 1
ATOM 760 C C . ALA A 1 100 ? 14.695 -6.282 -26.939 1.00 64.50 100 ALA A C 1
ATOM 762 O O . ALA A 1 100 ? 14.668 -6.259 -28.166 1.00 64.50 100 ALA A O 1
ATOM 763 N N . LEU A 1 101 ? 15.764 -5.875 -26.249 1.00 62.38 101 LEU A N 1
ATOM 764 C CA . LEU A 1 101 ? 17.009 -5.428 -26.872 1.00 62.38 101 LEU A CA 1
ATOM 765 C C . LEU A 1 101 ? 17.664 -6.503 -27.731 1.00 62.38 101 LEU A C 1
ATOM 767 O O . LEU A 1 101 ? 18.114 -6.213 -28.838 1.00 62.38 101 LEU A O 1
ATOM 771 N N . HIS A 1 102 ? 17.745 -7.729 -27.212 1.00 70.69 102 HIS A N 1
ATOM 772 C CA . HIS A 1 102 ? 18.295 -8.859 -27.947 1.00 70.69 102 HIS A CA 1
ATOM 773 C C . HIS A 1 102 ? 17.506 -9.091 -29.242 1.00 70.69 102 HIS A C 1
ATOM 775 O O . HIS A 1 102 ? 18.107 -9.167 -30.309 1.00 70.69 102 HIS A O 1
ATOM 781 N N . LEU A 1 103 ? 16.173 -9.095 -29.166 1.00 68.88 103 LEU A N 1
ATOM 782 C CA . LEU A 1 103 ? 15.304 -9.238 -30.336 1.00 68.88 103 LEU A CA 1
ATOM 783 C C . LEU A 1 103 ? 15.516 -8.111 -31.351 1.00 68.88 103 LEU A C 1
ATOM 785 O O . LEU A 1 103 ? 15.792 -8.395 -32.507 1.00 68.88 103 LEU A O 1
ATOM 789 N N . ILE A 1 104 ? 15.499 -6.844 -30.927 1.00 65.75 104 ILE A N 1
ATOM 790 C CA . ILE A 1 104 ? 15.731 -5.693 -31.821 1.00 65.75 104 ILE A CA 1
ATOM 791 C C . ILE A 1 104 ? 17.112 -5.756 -32.491 1.00 65.75 104 ILE A C 1
ATOM 793 O O . ILE A 1 104 ? 17.266 -5.347 -33.639 1.00 65.75 104 ILE A O 1
ATOM 797 N N . LYS A 1 105 ? 18.136 -6.241 -31.780 1.00 64.19 105 LYS A N 1
ATOM 798 C CA . LYS A 1 105 ? 19.496 -6.370 -32.321 1.00 64.19 105 LYS A CA 1
ATOM 799 C C . LYS A 1 105 ? 19.578 -7.423 -33.428 1.00 64.19 105 LYS A C 1
ATOM 801 O O . LYS A 1 105 ? 20.367 -7.247 -34.354 1.00 64.19 105 LYS A O 1
ATOM 806 N N . HIS A 1 106 ? 18.828 -8.513 -33.298 1.00 76.31 106 HIS A N 1
ATOM 807 C CA . HIS A 1 106 ? 18.871 -9.637 -34.233 1.00 76.31 106 HIS A CA 1
ATOM 808 C C . HIS A 1 106 ? 17.824 -9.543 -35.349 1.00 76.31 106 HIS A C 1
ATOM 810 O O . HIS A 1 106 ? 18.071 -10.067 -36.426 1.00 76.31 106 HIS A O 1
ATOM 816 N N . GLU A 1 107 ? 16.728 -8.824 -35.115 1.00 82.12 107 GLU A N 1
ATOM 817 C CA . GLU A 1 107 ? 15.579 -8.674 -36.014 1.00 82.12 107 GLU A CA 1
ATOM 818 C C . GLU A 1 107 ? 15.150 -7.184 -36.049 1.00 82.12 107 GLU A C 1
ATOM 820 O O . GLU A 1 107 ? 14.123 -6.798 -35.480 1.00 82.12 107 GLU A O 1
ATOM 825 N N . PRO A 1 108 ? 15.963 -6.278 -36.623 1.00 70.62 108 PRO A N 1
ATOM 826 C CA . PRO A 1 108 ? 15.743 -4.828 -36.544 1.00 70.62 108 PRO A CA 1
ATOM 827 C C . PRO A 1 108 ? 14.465 -4.334 -37.247 1.00 70.62 108 PRO A C 1
ATOM 829 O O . PRO A 1 108 ? 13.947 -3.262 -36.908 1.00 70.62 108 PRO A O 1
ATOM 832 N N . GLU A 1 109 ? 13.948 -5.099 -38.204 1.00 78.44 109 GLU A N 1
ATOM 833 C CA . GLU A 1 109 ? 12.671 -4.907 -38.896 1.00 78.44 109 GLU A CA 1
ATOM 834 C C . GLU A 1 109 ? 11.456 -4.983 -37.963 1.00 78.44 109 GLU A C 1
ATOM 836 O O . GLU A 1 109 ? 10.475 -4.278 -38.216 1.00 78.44 109 GLU A O 1
ATOM 841 N N . LEU A 1 110 ? 11.545 -5.700 -36.831 1.00 71.25 110 LEU A N 1
ATOM 842 C CA . LEU A 1 110 ? 10.475 -5.767 -35.823 1.00 71.25 110 LEU A CA 1
ATOM 843 C C . LEU A 1 110 ? 10.043 -4.379 -35.349 1.00 71.25 110 LEU A C 1
ATOM 845 O O . LEU A 1 110 ? 8.875 -4.161 -35.052 1.00 71.25 110 LEU A O 1
ATOM 849 N N . LEU A 1 111 ? 10.961 -3.411 -35.283 1.00 63.34 111 LEU A N 1
ATOM 850 C CA . LEU A 1 111 ? 10.611 -2.049 -34.877 1.00 63.34 111 LEU A CA 1
ATOM 851 C C . LEU A 1 111 ? 9.681 -1.353 -35.878 1.00 63.34 111 LEU A C 1
ATOM 853 O O . LEU A 1 111 ? 8.836 -0.563 -35.463 1.00 63.34 111 LEU A O 1
ATOM 857 N N . ALA A 1 112 ? 9.835 -1.628 -37.175 1.00 65.56 112 ALA A N 1
ATOM 858 C CA . ALA A 1 112 ? 8.962 -1.079 -38.209 1.00 65.56 112 ALA A CA 1
ATOM 859 C C . ALA A 1 112 ? 7.585 -1.764 -38.195 1.00 65.56 112 ALA A C 1
ATOM 861 O O . ALA A 1 112 ? 6.570 -1.094 -38.375 1.00 65.56 112 ALA A O 1
ATOM 862 N N . GLU A 1 113 ? 7.547 -3.070 -37.916 1.00 67.94 113 GLU A N 1
ATOM 863 C CA . GLU A 1 113 ? 6.310 -3.851 -37.786 1.00 67.94 113 GLU A CA 1
ATOM 864 C C . GLU A 1 113 ? 5.507 -3.457 -36.535 1.00 67.94 113 GLU A C 1
ATOM 866 O O . GLU A 1 113 ? 4.324 -3.136 -36.630 1.00 67.94 113 GLU A O 1
ATOM 871 N N . ILE A 1 114 ? 6.158 -3.374 -35.369 1.00 63.38 114 ILE A N 1
ATOM 872 C CA . ILE A 1 114 ? 5.536 -2.969 -34.096 1.00 63.38 114 ILE A CA 1
ATOM 873 C C . ILE A 1 114 ? 5.109 -1.495 -34.138 1.00 63.38 114 ILE A C 1
ATOM 875 O O . ILE A 1 114 ? 4.054 -1.135 -33.612 1.00 63.38 114 ILE A O 1
ATOM 879 N N . GLY A 1 115 ? 5.903 -0.628 -34.777 1.00 54.59 115 GLY A N 1
ATOM 880 C CA . GLY A 1 115 ? 5.569 0.787 -34.956 1.00 54.59 115 GLY A CA 1
ATOM 881 C C . GLY A 1 115 ? 4.284 1.006 -35.761 1.00 54.59 115 GLY A C 1
ATOM 882 O O . GLY A 1 115 ? 3.578 1.982 -35.519 1.00 54.59 115 GLY A O 1
ATOM 883 N N . ALA A 1 116 ? 3.942 0.083 -36.665 1.00 56.72 116 ALA A N 1
ATOM 884 C CA . ALA A 1 116 ? 2.687 0.116 -37.412 1.00 56.72 116 ALA A CA 1
ATOM 885 C C . ALA A 1 116 ? 1.467 -0.324 -36.572 1.00 56.72 116 ALA A C 1
ATOM 887 O O . ALA A 1 116 ? 0.349 0.102 -36.860 1.00 56.72 116 ALA A O 1
ATOM 888 N N . GLU A 1 117 ? 1.663 -1.137 -35.525 1.00 55.59 117 GLU A N 1
ATOM 889 C CA . GLU A 1 117 ? 0.594 -1.589 -34.618 1.00 55.59 117 GLU A CA 1
ATOM 890 C C . GLU A 1 117 ? 0.352 -0.631 -33.436 1.00 55.59 117 GLU A C 1
ATOM 892 O O . GLU A 1 117 ? -0.795 -0.407 -33.036 1.00 55.59 117 GLU A O 1
ATOM 897 N N . PHE A 1 118 ? 1.401 -0.009 -32.886 1.00 48.88 118 PHE A N 1
ATOM 898 C CA . PHE A 1 118 ? 1.284 0.973 -31.803 1.00 48.88 118 PHE A CA 1
ATOM 899 C C . PHE A 1 118 ? 1.133 2.396 -32.362 1.00 48.88 118 PHE A C 1
ATOM 901 O O . PHE A 1 118 ? 2.090 3.167 -32.393 1.00 48.88 118 PHE A O 1
ATOM 908 N N . ASN A 1 119 ? -0.095 2.759 -32.752 1.00 45.75 119 ASN A N 1
ATOM 909 C CA . ASN A 1 119 ? -0.548 4.091 -33.211 1.00 45.75 119 ASN A CA 1
ATOM 910 C C . ASN A 1 119 ? -0.352 5.245 -32.182 1.00 45.75 119 ASN A C 1
ATOM 912 O O . ASN A 1 119 ? -1.284 5.992 -31.880 1.00 45.75 119 ASN A O 1
ATOM 916 N N . GLY A 1 120 ? 0.834 5.415 -31.596 1.00 48.75 120 GLY A N 1
ATOM 917 C CA . GLY A 1 120 ? 1.047 6.391 -30.524 1.00 48.75 120 GLY A CA 1
ATOM 918 C C . GLY A 1 120 ? 2.489 6.739 -30.174 1.00 48.75 120 GLY A C 1
ATOM 919 O O . GLY A 1 120 ? 2.677 7.693 -29.425 1.00 48.75 120 GLY A O 1
ATOM 920 N N . PHE A 1 121 ? 3.494 6.038 -30.706 1.00 53.53 121 PHE A N 1
ATOM 921 C CA . PHE A 1 121 ? 4.890 6.431 -30.506 1.00 53.53 121 PHE A CA 1
ATOM 922 C C . PHE A 1 121 ? 5.389 7.252 -31.690 1.00 53.53 121 PHE A C 1
ATOM 924 O O . PHE A 1 121 ? 5.339 6.829 -32.843 1.00 53.53 121 PHE A O 1
ATOM 931 N N . SER A 1 122 ? 5.888 8.445 -31.400 1.00 60.44 122 SER A N 1
ATOM 932 C CA . SER A 1 122 ? 6.616 9.261 -32.358 1.00 60.44 122 SER A CA 1
ATOM 933 C C . SER A 1 122 ? 7.927 8.584 -32.765 1.00 60.44 122 SER A C 1
ATOM 935 O O . SER A 1 122 ? 8.537 7.831 -32.006 1.00 60.44 122 SER A O 1
ATOM 937 N N . GLU A 1 123 ? 8.432 8.920 -33.947 1.00 60.06 123 GLU A N 1
ATOM 938 C CA . GLU A 1 123 ? 9.720 8.422 -34.450 1.00 60.06 123 GLU A CA 1
ATOM 939 C C . GLU A 1 123 ? 10.894 8.734 -33.503 1.00 60.06 123 GLU A C 1
ATOM 941 O O . GLU A 1 123 ? 11.856 7.979 -33.391 1.00 60.06 123 GLU A O 1
ATOM 946 N N . LYS A 1 124 ? 10.767 9.811 -32.720 1.00 64.31 124 LYS A N 1
ATOM 947 C CA . LYS A 1 124 ? 11.718 10.194 -31.673 1.00 64.31 124 LYS A CA 1
ATOM 948 C C . LYS A 1 124 ? 11.673 9.261 -30.455 1.00 64.31 124 LYS A C 1
ATOM 950 O O . LYS A 1 124 ? 12.704 9.026 -29.823 1.00 64.31 124 LYS A O 1
ATOM 955 N N . GLU A 1 125 ? 10.497 8.738 -30.115 1.00 61.25 125 GLU A N 1
ATOM 956 C CA . GLU A 1 125 ? 10.333 7.730 -29.064 1.00 61.25 125 GLU A CA 1
ATOM 957 C C . GLU A 1 125 ? 10.902 6.390 -29.531 1.00 61.25 125 GLU A C 1
ATOM 959 O O . GLU A 1 125 ? 11.713 5.811 -28.814 1.00 61.25 125 GLU A O 1
ATOM 964 N N . LEU A 1 126 ? 10.605 5.965 -30.764 1.00 62.47 126 LEU A N 1
ATOM 965 C CA . LEU A 1 126 ? 11.183 4.763 -31.387 1.00 62.47 126 LEU A CA 1
ATOM 966 C C . LEU A 1 126 ? 12.721 4.814 -31.470 1.00 62.47 126 LEU A C 1
ATOM 968 O O . LEU A 1 126 ? 13.397 3.839 -31.141 1.00 62.47 126 LEU A O 1
ATOM 972 N N . GLU A 1 127 ? 13.299 5.962 -31.826 1.00 64.12 127 GLU A N 1
ATOM 973 C CA . GLU A 1 127 ? 14.756 6.156 -31.830 1.00 64.12 127 GLU A CA 1
ATOM 974 C C . GLU A 1 127 ? 15.349 6.118 -30.408 1.00 64.12 127 GLU A C 1
ATOM 976 O O . GLU A 1 127 ? 16.456 5.622 -30.192 1.00 64.12 127 GLU A O 1
ATOM 981 N N . SER A 1 128 ? 14.593 6.563 -29.399 1.00 60.28 128 SER A N 1
ATOM 982 C CA . SER A 1 128 ? 14.995 6.437 -27.992 1.00 60.28 128 SER A CA 1
ATOM 983 C C . SER A 1 128 ? 15.016 4.973 -27.525 1.00 60.28 128 SER A C 1
ATOM 985 O O . SER A 1 128 ? 15.919 4.601 -26.771 1.00 60.28 128 SER A O 1
ATOM 987 N N . TYR A 1 129 ? 14.107 4.122 -28.027 1.00 59.38 129 TYR A N 1
ATOM 988 C CA . TYR A 1 129 ? 14.125 2.670 -27.783 1.00 59.38 129 TYR A CA 1
ATOM 989 C C . TYR A 1 129 ? 15.364 1.989 -28.371 1.00 59.38 129 TYR A C 1
ATOM 991 O O . TYR A 1 129 ? 15.929 1.103 -27.730 1.00 59.38 129 TYR A O 1
ATOM 999 N N . ARG A 1 130 ? 15.832 2.421 -29.552 1.00 57.84 130 ARG A N 1
ATOM 1000 C CA . ARG A 1 130 ? 17.077 1.904 -30.152 1.00 57.84 130 ARG A CA 1
ATOM 1001 C C . ARG A 1 130 ? 18.316 2.255 -29.336 1.00 57.84 130 ARG A C 1
ATOM 1003 O O . ARG A 1 130 ? 19.275 1.489 -29.326 1.00 57.84 130 ARG A O 1
ATOM 1010 N N . ARG A 1 131 ? 18.319 3.425 -28.694 1.00 58.59 131 ARG A N 1
ATOM 1011 C CA . ARG A 1 131 ? 19.543 4.038 -28.166 1.00 58.59 131 ARG A CA 1
ATOM 1012 C C . ARG A 1 131 ? 19.719 3.876 -26.658 1.00 58.59 131 ARG A C 1
ATOM 1014 O O . ARG A 1 131 ? 20.849 3.677 -26.223 1.00 58.59 131 ARG A O 1
ATOM 1021 N N . TYR A 1 132 ? 18.641 3.940 -25.864 1.00 58.44 132 TYR A N 1
ATOM 1022 C CA . TYR A 1 132 ? 18.734 3.945 -24.392 1.00 58.44 132 TYR A CA 1
ATOM 1023 C C . TYR A 1 132 ? 17.555 3.281 -23.634 1.00 58.44 132 TYR A C 1
ATOM 1025 O O . TYR A 1 132 ? 16.905 3.927 -22.806 1.00 58.44 132 TYR A O 1
ATOM 1033 N N . PRO A 1 133 ? 17.311 1.971 -23.800 1.00 53.28 133 PRO A N 1
ATOM 1034 C CA . PRO A 1 133 ? 16.276 1.234 -23.053 1.00 53.28 133 PRO A CA 1
ATOM 1035 C C . PRO A 1 133 ? 16.417 1.353 -21.527 1.00 53.28 133 PRO A C 1
ATOM 1037 O O . PRO A 1 133 ? 15.433 1.477 -20.799 1.00 53.28 133 PRO A O 1
ATOM 1040 N N . THR A 1 134 ? 17.654 1.395 -21.032 1.00 50.00 134 THR A N 1
ATOM 1041 C CA . THR A 1 134 ? 17.973 1.605 -19.614 1.00 50.00 134 THR A CA 1
ATOM 1042 C C . THR A 1 134 ? 17.608 3.003 -19.115 1.00 50.00 134 THR A C 1
ATOM 1044 O O . THR A 1 134 ? 17.186 3.134 -17.969 1.00 50.00 134 THR A O 1
ATOM 1047 N N . GLN A 1 135 ? 17.694 4.051 -19.946 1.00 54.19 135 GLN A N 1
ATOM 1048 C CA . GLN A 1 135 ? 17.248 5.394 -19.546 1.00 54.19 135 GLN A CA 1
ATOM 1049 C C . GLN A 1 135 ? 15.724 5.485 -19.445 1.00 54.19 135 GLN A C 1
ATOM 1051 O O . GLN A 1 135 ? 15.226 6.244 -18.617 1.00 54.19 135 GLN A O 1
ATOM 1056 N N . MET A 1 136 ? 14.992 4.689 -20.227 1.00 56.97 136 MET A N 1
ATOM 1057 C CA . MET A 1 136 ? 13.534 4.622 -20.147 1.00 56.97 136 MET A CA 1
ATOM 1058 C C . MET A 1 136 ? 13.057 3.864 -18.901 1.00 56.97 136 MET A C 1
ATOM 1060 O O . MET A 1 136 ? 12.157 4.321 -18.203 1.00 56.97 136 MET A O 1
ATOM 1064 N N . ALA A 1 137 ? 13.702 2.745 -18.558 1.00 53.16 137 ALA A N 1
ATOM 1065 C CA . ALA A 1 137 ? 13.487 2.083 -17.271 1.00 53.16 137 ALA A CA 1
ATOM 1066 C C . ALA A 1 137 ? 13.735 3.054 -16.101 1.00 53.16 137 ALA A C 1
ATOM 1068 O O . ALA A 1 137 ? 12.924 3.154 -15.181 1.00 53.16 137 ALA A O 1
ATOM 1069 N N . LEU A 1 138 ? 14.821 3.831 -16.174 1.00 53.16 138 LEU A N 1
ATOM 1070 C CA . LEU A 1 138 ? 15.167 4.827 -15.163 1.00 53.16 138 LEU A CA 1
ATOM 1071 C C . LEU A 1 138 ? 14.163 5.994 -15.111 1.00 53.16 138 LEU A C 1
ATOM 1073 O O . LEU A 1 138 ? 13.850 6.473 -14.022 1.00 53.16 138 LEU A O 1
ATOM 1077 N N . SER A 1 139 ? 13.649 6.463 -16.254 1.00 56.94 139 SER A N 1
ATOM 1078 C CA . SER A 1 139 ? 12.653 7.540 -16.302 1.00 56.94 139 SER A CA 1
ATOM 1079 C C . SE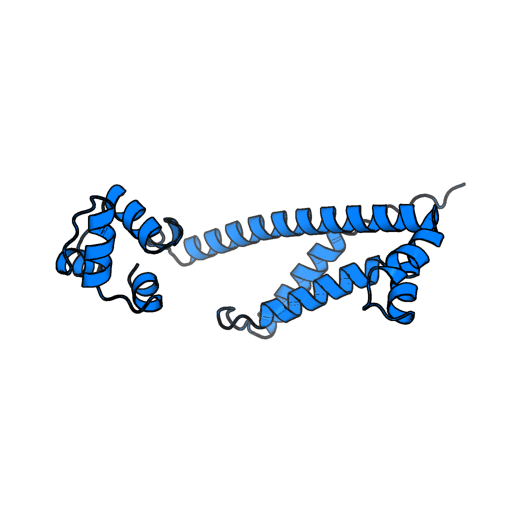R A 1 139 ? 11.293 7.083 -15.777 1.00 56.94 139 SER A C 1
ATOM 1081 O O . SER A 1 139 ? 10.682 7.814 -15.004 1.00 56.94 139 SER A O 1
ATOM 1083 N N . LEU A 1 140 ? 10.868 5.854 -16.086 1.00 55.03 140 LEU A N 1
ATOM 1084 C CA . LEU A 1 140 ? 9.654 5.239 -15.539 1.00 55.03 140 LEU A CA 1
ATOM 1085 C C . LEU A 1 140 ? 9.727 5.087 -14.018 1.00 55.03 140 LEU A C 1
ATOM 1087 O O . LEU A 1 140 ? 8.771 5.426 -13.325 1.00 55.03 140 LEU A O 1
ATOM 1091 N N . VAL A 1 141 ? 10.867 4.637 -13.484 1.00 53.72 141 VAL A N 1
ATOM 1092 C CA . VAL A 1 141 ? 11.088 4.536 -12.031 1.00 53.72 141 VAL A CA 1
ATOM 1093 C C . VAL A 1 141 ? 11.050 5.917 -11.372 1.00 53.72 141 VAL A C 1
ATOM 1095 O O . VAL A 1 141 ? 10.370 6.098 -10.361 1.00 53.72 141 VAL A O 1
ATOM 1098 N N . LYS A 1 142 ? 11.707 6.919 -11.970 1.00 53.47 142 LYS A N 1
ATOM 1099 C CA . LYS A 1 142 ? 11.684 8.307 -11.477 1.00 53.47 142 LYS A C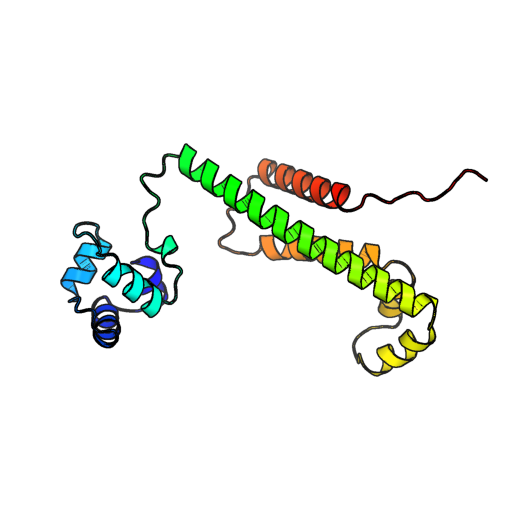A 1
ATOM 1100 C C . LYS A 1 142 ? 10.284 8.923 -11.530 1.00 53.47 142 LYS A C 1
ATOM 1102 O O . LYS A 1 142 ? 9.891 9.628 -10.602 1.00 53.47 142 LYS A O 1
ATOM 1107 N N . ASP A 1 143 ? 9.511 8.651 -12.575 1.00 56.00 143 ASP A N 1
ATOM 1108 C CA . ASP A 1 143 ? 8.146 9.162 -12.708 1.00 56.00 143 ASP A CA 1
ATOM 1109 C C . ASP A 1 143 ? 7.153 8.442 -11.788 1.00 56.00 143 ASP A C 1
ATOM 1111 O O . ASP A 1 143 ? 6.242 9.083 -11.261 1.00 56.00 143 ASP A O 1
ATOM 1115 N N . LEU A 1 144 ? 7.343 7.147 -11.519 1.00 50.88 144 LEU A N 1
ATOM 1116 C CA . LEU A 1 144 ? 6.577 6.414 -10.508 1.00 50.88 144 LEU A CA 1
ATOM 1117 C C . LEU A 1 144 ? 6.833 6.971 -9.103 1.00 50.88 144 LEU A C 1
ATOM 1119 O O . LEU A 1 144 ? 5.869 7.256 -8.391 1.00 50.88 144 LEU A O 1
ATOM 1123 N N . ALA A 1 145 ? 8.095 7.231 -8.748 1.00 50.31 145 ALA A N 1
ATOM 1124 C CA . ALA A 1 145 ? 8.456 7.860 -7.475 1.00 50.31 145 ALA A CA 1
ATOM 1125 C C . ALA A 1 145 ? 7.788 9.241 -7.303 1.00 50.31 145 ALA A C 1
ATOM 1127 O O . ALA A 1 145 ? 7.232 9.547 -6.248 1.00 50.31 145 ALA A O 1
ATOM 1128 N N . ARG A 1 146 ? 7.740 10.053 -8.370 1.00 52.81 146 ARG A N 1
ATOM 1129 C CA . ARG A 1 146 ? 7.042 11.354 -8.370 1.00 52.81 146 ARG A CA 1
ATOM 1130 C C . ARG A 1 146 ? 5.522 11.238 -8.255 1.00 52.81 146 ARG A C 1
ATOM 1132 O O . ARG A 1 146 ? 4.886 12.116 -7.680 1.00 52.81 146 ARG A O 1
ATOM 1139 N N . ARG A 1 147 ? 4.909 10.202 -8.835 1.00 48.41 147 ARG A N 1
ATOM 1140 C CA . ARG A 1 147 ? 3.449 9.998 -8.777 1.00 48.41 147 ARG A CA 1
ATOM 1141 C C . ARG A 1 147 ? 2.996 9.492 -7.411 1.00 48.41 147 ARG A C 1
ATOM 1143 O O . ARG A 1 147 ? 1.941 9.912 -6.948 1.00 48.41 147 ARG A O 1
ATOM 1150 N N . GLN A 1 148 ? 3.797 8.657 -6.752 1.00 44.53 148 GLN A N 1
ATOM 1151 C CA . GLN A 1 148 ? 3.501 8.150 -5.411 1.00 44.53 148 GLN A CA 1
ATOM 1152 C C . GLN A 1 148 ? 3.538 9.265 -4.347 1.00 44.53 148 GLN A C 1
ATOM 1154 O O . GLN A 1 148 ? 2.773 9.223 -3.390 1.00 44.53 148 GLN A O 1
ATOM 1159 N N . SER A 1 149 ? 4.314 10.335 -4.575 1.00 46.47 149 SER A N 1
ATOM 1160 C CA . SER A 1 149 ? 4.333 11.537 -3.720 1.00 46.47 149 SER A CA 1
ATOM 1161 C C . SER A 1 149 ? 3.037 12.370 -3.754 1.00 46.47 149 SER A C 1
ATOM 1163 O O . SER A 1 149 ? 2.937 13.366 -3.038 1.00 46.47 149 SER A O 1
ATOM 1165 N N . ARG A 1 150 ? 2.065 12.026 -4.612 1.00 44.31 150 ARG A N 1
ATOM 1166 C CA . ARG A 1 150 ? 0.764 12.711 -4.714 1.00 44.31 150 ARG A CA 1
ATOM 1167 C C . ARG A 1 150 ? -0.371 11.989 -3.992 1.00 44.31 150 ARG A C 1
ATOM 1169 O O . ARG A 1 150 ? -1.505 12.456 -4.078 1.00 44.31 150 ARG A O 1
ATOM 1176 N N . ASP A 1 151 ? -0.099 10.878 -3.310 1.00 41.69 151 ASP A N 1
ATOM 1177 C CA . ASP A 1 151 ? -1.098 10.249 -2.450 1.00 41.69 151 ASP A CA 1
ATOM 1178 C C . ASP A 1 151 ? -1.381 11.173 -1.247 1.00 41.69 151 ASP A C 1
ATOM 1180 O O . ASP A 1 151 ? -0.473 11.432 -0.457 1.00 41.69 151 ASP A O 1
ATOM 1184 N N . PRO A 1 152 ? -2.608 11.699 -1.077 1.00 40.72 152 PRO A N 1
ATOM 1185 C CA . PRO A 1 152 ? -2.946 12.569 0.049 1.00 40.72 152 PRO A CA 1
ATOM 1186 C C . PRO A 1 152 ? -2.863 11.868 1.418 1.00 40.72 152 PRO A C 1
ATOM 1188 O O . PRO A 1 152 ? -2.955 12.545 2.443 1.00 40.72 152 PRO A O 1
ATOM 1191 N N . ALA A 1 153 ? -2.701 10.539 1.458 1.00 39.03 153 ALA A N 1
ATOM 1192 C CA . ALA A 1 153 ? -2.421 9.773 2.671 1.00 39.03 153 ALA A CA 1
ATOM 1193 C C . ALA A 1 153 ? -0.916 9.579 2.953 1.00 39.03 153 ALA A C 1
ATOM 1195 O O . ALA A 1 153 ? -0.563 9.127 4.045 1.00 39.03 153 ALA A O 1
ATOM 1196 N N . ALA A 1 154 ? -0.029 9.924 2.012 1.00 43.84 154 ALA A N 1
ATOM 1197 C CA . ALA A 1 154 ? 1.408 9.924 2.247 1.00 43.84 154 ALA A CA 1
ATOM 1198 C C . ALA A 1 154 ? 1.752 11.093 3.176 1.00 43.84 154 ALA A C 1
ATOM 1200 O O . ALA A 1 154 ? 1.574 12.263 2.834 1.00 43.84 154 ALA A O 1
ATOM 1201 N N . VAL A 1 155 ? 2.209 10.767 4.385 1.00 50.41 155 VAL A N 1
ATOM 1202 C CA . VAL A 1 155 ? 2.738 11.746 5.340 1.00 50.41 155 VAL A CA 1
ATOM 1203 C C . VAL A 1 155 ? 3.788 12.580 4.614 1.00 50.41 155 VAL A C 1
ATOM 1205 O O . VAL A 1 155 ? 4.723 12.011 4.058 1.00 50.41 155 VAL A O 1
ATOM 1208 N N . ILE A 1 156 ? 3.607 13.905 4.587 1.00 45.28 156 ILE A N 1
ATOM 1209 C CA . ILE A 1 156 ? 4.577 14.833 3.996 1.00 45.28 156 ILE A CA 1
ATOM 1210 C C . ILE A 1 156 ? 5.871 14.672 4.803 1.00 45.28 156 ILE A C 1
ATOM 1212 O O . ILE A 1 156 ? 5.874 15.068 5.973 1.00 45.28 156 ILE A O 1
ATOM 1216 N N . PRO A 1 157 ? 6.938 14.081 4.236 1.00 56.00 157 PRO A N 1
ATOM 1217 C CA . PRO A 1 157 ? 8.214 14.005 4.923 1.00 56.00 157 PRO A CA 1
ATOM 1218 C C . PRO A 1 157 ? 8.717 15.435 5.113 1.00 56.00 157 PRO A C 1
ATOM 1220 O O . PRO A 1 157 ? 8.534 16.294 4.242 1.00 56.00 157 PRO A O 1
ATOM 1223 N N . THR A 1 158 ? 9.356 15.718 6.240 1.00 64.12 158 THR A N 1
ATOM 1224 C CA . THR A 1 158 ? 10.199 16.911 6.354 1.00 64.12 158 THR A CA 1
ATOM 1225 C C . THR A 1 158 ? 11.228 16.924 5.216 1.00 64.12 158 THR A C 1
ATOM 1227 O O . THR A 1 158 ? 11.535 15.883 4.635 1.00 64.12 158 THR A O 1
ATOM 1230 N N . ALA A 1 159 ? 11.768 18.097 4.866 1.00 61.47 159 ALA A N 1
ATOM 1231 C CA . ALA A 1 159 ? 12.762 18.193 3.789 1.00 61.47 159 ALA A CA 1
ATOM 1232 C C . ALA A 1 159 ? 13.945 17.225 4.006 1.00 61.47 159 ALA A C 1
ATOM 1234 O O . ALA A 1 159 ? 14.389 16.573 3.070 1.00 61.47 159 ALA A O 1
ATOM 1235 N N . GLU A 1 160 ? 14.359 17.054 5.263 1.00 62.09 160 GLU A N 1
ATOM 1236 C CA . GLU A 1 160 ? 15.401 16.111 5.671 1.00 62.09 160 GLU A CA 1
ATOM 1237 C C . GLU A 1 160 ? 15.004 14.637 5.446 1.00 62.09 160 GLU A C 1
ATOM 1239 O O . GLU A 1 160 ? 15.793 13.854 4.923 1.00 62.09 160 GLU A O 1
ATOM 1244 N N . GLU A 1 161 ? 13.767 14.248 5.771 1.00 51.50 161 GLU A N 1
ATOM 1245 C CA . GLU A 1 161 ? 13.265 12.886 5.528 1.00 51.50 161 GLU A CA 1
ATOM 1246 C C . GLU A 1 161 ? 13.082 12.591 4.028 1.00 51.50 161 GLU A C 1
ATOM 1248 O O . GLU A 1 161 ? 13.286 11.459 3.587 1.00 51.50 161 GLU A O 1
ATOM 1253 N N . ALA A 1 162 ? 12.728 13.597 3.222 1.00 52.69 162 ALA A N 1
ATOM 1254 C CA . ALA A 1 162 ? 12.643 13.469 1.767 1.00 52.69 162 ALA A CA 1
ATOM 1255 C C . ALA A 1 162 ? 14.023 13.251 1.121 1.00 52.69 162 ALA A C 1
ATOM 1257 O O . ALA A 1 162 ? 14.152 12.415 0.218 1.00 52.69 162 ALA A O 1
ATOM 1258 N N . ASP A 1 163 ? 15.052 13.948 1.605 1.00 61.81 163 ASP A N 1
ATOM 1259 C CA . ASP A 1 163 ? 16.432 13.762 1.147 1.00 61.81 163 ASP A CA 1
ATOM 1260 C C . ASP A 1 163 ? 16.938 12.354 1.503 1.00 61.81 163 ASP A C 1
ATOM 1262 O O . ASP A 1 163 ? 17.433 11.632 0.636 1.00 61.81 163 ASP A O 1
ATOM 1266 N N . GLN A 1 164 ? 16.695 11.893 2.736 1.00 60.19 164 GLN A N 1
ATOM 1267 C CA . GLN A 1 164 ? 17.054 10.537 3.174 1.00 60.19 164 GLN A CA 1
ATOM 1268 C C . GLN A 1 164 ? 16.337 9.441 2.370 1.00 60.19 164 GLN A C 1
ATOM 1270 O O . GLN A 1 164 ? 16.944 8.435 1.998 1.00 60.19 164 GLN A O 1
ATOM 1275 N N . LEU A 1 165 ? 15.050 9.620 2.056 1.00 54.97 165 LEU A N 1
ATOM 1276 C CA . LEU A 1 165 ? 14.310 8.687 1.200 1.00 54.97 165 LEU A CA 1
ATOM 1277 C C . LEU A 1 165 ? 14.884 8.637 -0.220 1.00 54.97 165 LEU A C 1
ATOM 1279 O O . LEU A 1 165 ? 14.957 7.558 -0.811 1.00 54.97 165 LEU A O 1
ATOM 1283 N N . THR A 1 166 ? 15.317 9.779 -0.754 1.00 58.34 166 THR A N 1
ATOM 1284 C CA . THR A 1 166 ? 15.943 9.861 -2.079 1.00 58.34 166 THR A CA 1
ATOM 1285 C C . THR A 1 166 ? 17.267 9.098 -2.107 1.00 58.34 166 THR A C 1
ATOM 1287 O O . THR A 1 166 ? 17.468 8.275 -2.999 1.00 58.34 166 THR A O 1
ATOM 1290 N N . GLU A 1 167 ? 18.119 9.266 -1.091 1.00 66.25 167 GLU A N 1
ATOM 1291 C CA . GLU A 1 167 ? 19.375 8.511 -0.965 1.00 66.25 167 GLU A CA 1
ATOM 1292 C C . GLU A 1 167 ? 19.144 6.994 -0.887 1.00 66.25 167 GLU A C 1
ATOM 1294 O O . GLU A 1 167 ? 19.857 6.217 -1.527 1.00 66.25 167 GLU A O 1
ATOM 1299 N N . ILE A 1 168 ? 18.120 6.554 -0.147 1.00 59.22 168 ILE A N 1
ATOM 1300 C CA . ILE A 1 168 ? 17.757 5.133 -0.047 1.00 59.22 168 ILE A CA 1
ATOM 1301 C C . ILE A 1 168 ? 17.319 4.589 -1.411 1.00 59.22 168 ILE A C 1
ATOM 1303 O O . ILE A 1 168 ? 17.754 3.503 -1.808 1.00 59.22 168 ILE A O 1
ATOM 1307 N N . VAL A 1 169 ? 16.477 5.324 -2.142 1.00 59.19 169 VAL A N 1
ATOM 1308 C CA . VAL A 1 169 ? 16.019 4.925 -3.481 1.00 59.19 169 VAL A CA 1
ATOM 1309 C C . VAL A 1 169 ? 17.195 4.838 -4.452 1.00 59.19 169 VAL A C 1
ATOM 1311 O O . VAL A 1 169 ? 17.337 3.821 -5.136 1.00 59.19 169 VAL A O 1
ATOM 1314 N N . ASP A 1 170 ? 18.074 5.839 -4.470 1.00 61.09 170 ASP A N 1
ATOM 1315 C CA . ASP A 1 170 ? 19.251 5.859 -5.340 1.00 61.09 170 ASP A CA 1
ATOM 1316 C C . ASP A 1 170 ? 20.212 4.705 -5.019 1.00 61.09 170 ASP A C 1
ATOM 1318 O O . ASP A 1 170 ? 20.681 4.018 -5.930 1.00 61.09 170 ASP A O 1
ATOM 1322 N N . ALA A 1 171 ? 20.440 4.405 -3.737 1.00 61.00 171 ALA A N 1
ATOM 1323 C CA . ALA A 1 171 ? 21.258 3.271 -3.313 1.00 61.00 171 ALA A CA 1
ATOM 1324 C C . ALA A 1 171 ? 20.645 1.914 -3.704 1.00 61.00 171 ALA A C 1
ATOM 1326 O O . ALA A 1 171 ? 21.371 0.978 -4.060 1.00 61.00 171 ALA A O 1
ATOM 1327 N N . VAL A 1 172 ? 19.316 1.778 -3.654 1.00 55.50 172 VAL A N 1
ATOM 1328 C CA . VAL A 1 172 ? 18.613 0.566 -4.104 1.00 55.50 172 VAL A CA 1
ATOM 1329 C C . VAL A 1 172 ? 18.733 0.405 -5.618 1.00 55.50 172 VAL A C 1
ATOM 1331 O O . VAL A 1 172 ? 19.059 -0.690 -6.078 1.00 55.50 172 VAL A O 1
ATOM 1334 N N . VAL A 1 173 ? 18.532 1.477 -6.386 1.00 59.09 173 VAL A N 1
ATOM 1335 C CA . VAL A 1 173 ? 18.683 1.471 -7.849 1.00 59.09 173 VAL A CA 1
ATOM 1336 C C . VAL A 1 173 ? 20.126 1.144 -8.243 1.00 59.09 173 VAL A C 1
ATOM 1338 O O . VAL A 1 173 ? 20.341 0.278 -9.088 1.00 59.09 173 VAL A O 1
ATOM 1341 N N . ALA A 1 174 ? 21.120 1.753 -7.594 1.00 60.47 174 ALA A N 1
ATOM 1342 C CA . ALA A 1 174 ? 22.534 1.502 -7.867 1.00 60.47 174 ALA A CA 1
ATOM 1343 C C . ALA A 1 174 ? 22.940 0.044 -7.589 1.00 60.47 174 ALA A C 1
ATOM 1345 O O . ALA A 1 174 ? 23.646 -0.564 -8.390 1.00 60.47 174 ALA A O 1
ATOM 1346 N N . ASN A 1 175 ? 22.456 -0.555 -6.495 1.00 54.84 175 ASN A N 1
ATOM 1347 C CA . ASN A 1 175 ? 22.748 -1.957 -6.168 1.00 54.84 175 ASN A CA 1
ATOM 1348 C C . ASN A 1 175 ? 22.060 -2.967 -7.098 1.00 54.84 175 ASN A C 1
ATOM 1350 O O . ASN A 1 175 ? 22.530 -4.098 -7.223 1.00 54.84 175 ASN A O 1
ATOM 1354 N N . LEU A 1 176 ? 20.956 -2.581 -7.741 1.00 49.34 176 LEU A N 1
ATOM 1355 C CA . LEU A 1 176 ? 20.274 -3.414 -8.732 1.00 49.34 176 LEU A CA 1
ATOM 1356 C C . LEU A 1 176 ? 21.012 -3.451 -10.075 1.00 49.34 176 LEU A C 1
ATOM 1358 O O . LEU A 1 176 ? 20.882 -4.422 -10.816 1.00 49.34 176 LEU A O 1
ATOM 1362 N N . ILE A 1 177 ? 21.813 -2.427 -10.373 1.00 49.44 177 ILE A N 1
ATOM 1363 C CA . ILE A 1 177 ? 22.589 -2.302 -11.608 1.00 49.44 177 ILE A CA 1
ATOM 1364 C C . ILE A 1 177 ? 24.055 -2.638 -11.304 1.00 49.44 177 ILE A C 1
ATOM 1366 O O . ILE A 1 177 ? 24.950 -1.802 -11.420 1.00 49.44 177 ILE A O 1
ATOM 1370 N N . LYS A 1 178 ? 24.341 -3.887 -10.923 1.00 48.19 178 LYS A N 1
ATOM 1371 C CA . LYS A 1 178 ? 25.708 -4.398 -11.088 1.00 48.19 178 LYS A CA 1
ATOM 1372 C C . LYS A 1 178 ? 25.916 -4.699 -12.567 1.00 48.19 178 LYS A C 1
ATOM 1374 O O . LYS A 1 178 ? 25.543 -5.766 -13.043 1.00 48.19 178 LYS A O 1
ATOM 1379 N N . VAL A 1 179 ? 26.497 -3.743 -13.288 1.00 42.12 179 VAL A N 1
ATOM 1380 C CA . VAL A 1 179 ? 27.060 -3.995 -14.618 1.00 42.12 179 VAL A CA 1
ATOM 1381 C C . VAL A 1 179 ? 28.193 -5.002 -14.427 1.00 42.12 179 VAL A C 1
ATOM 1383 O O . VAL A 1 179 ? 29.186 -4.695 -13.765 1.00 42.12 179 VAL A O 1
ATOM 1386 N N . GLN A 1 180 ? 28.040 -6.220 -14.948 1.00 40.59 180 GLN A N 1
ATOM 1387 C CA . GLN A 1 180 ? 29.211 -7.050 -15.200 1.00 40.59 180 GLN A CA 1
ATOM 1388 C C . GLN A 1 180 ? 29.960 -6.382 -16.350 1.00 40.59 180 GLN A C 1
ATOM 1390 O O . GLN A 1 180 ? 29.489 -6.374 -17.483 1.00 40.59 180 GLN A O 1
ATOM 1395 N N . ASN A 1 181 ? 31.083 -5.742 -16.033 1.00 36.53 181 ASN A N 1
ATOM 1396 C CA . ASN A 1 181 ? 32.056 -5.387 -17.053 1.00 36.53 181 ASN A CA 1
ATOM 1397 C C . ASN A 1 181 ? 32.677 -6.706 -17.522 1.00 36.53 181 ASN A C 1
ATOM 1399 O O . ASN A 1 181 ? 33.570 -7.229 -16.858 1.00 36.53 181 ASN A O 1
ATOM 1403 N N . GLU A 1 182 ? 32.149 -7.273 -18.603 1.00 40.25 182 GLU A N 1
ATOM 1404 C CA . GLU A 1 182 ? 32.847 -8.313 -19.351 1.00 40.25 182 GLU A CA 1
ATOM 1405 C C . GLU A 1 182 ? 33.972 -7.642 -20.155 1.00 40.25 182 GLU A C 1
ATOM 1407 O O . GLU A 1 182 ? 33.741 -6.737 -20.956 1.00 40.25 182 GLU A O 1
ATOM 1412 N N . ASP A 1 183 ? 35.189 -8.083 -19.853 1.00 40.91 183 ASP A N 1
ATOM 1413 C CA . ASP A 1 183 ? 36.380 -8.101 -20.697 1.00 40.91 183 ASP A CA 1
ATOM 1414 C C . ASP A 1 183 ? 36.986 -6.763 -21.158 1.00 40.91 183 ASP A C 1
ATOM 1416 O O . ASP A 1 183 ? 36.669 -6.165 -22.184 1.00 40.91 183 ASP A O 1
ATOM 1420 N N . SER A 1 184 ? 38.018 -6.355 -20.421 1.00 36.97 184 SER A N 1
ATOM 1421 C CA . SER A 1 184 ? 39.154 -5.602 -20.961 1.00 36.97 184 SER A CA 1
ATOM 1422 C C . SER A 1 184 ? 40.446 -6.318 -20.584 1.00 36.97 184 SER A C 1
ATOM 1424 O O . SER A 1 184 ? 41.290 -5.750 -19.907 1.00 36.97 184 SER A O 1
ATOM 1426 N N . GLU A 1 185 ? 40.571 -7.583 -20.981 1.00 40.38 185 GLU A N 1
ATOM 1427 C CA . GLU A 1 185 ? 41.853 -8.291 -21.060 1.00 40.38 185 GLU A CA 1
ATOM 1428 C C . GLU A 1 185 ? 41.733 -9.433 -22.081 1.00 40.38 185 GLU A C 1
ATOM 1430 O O .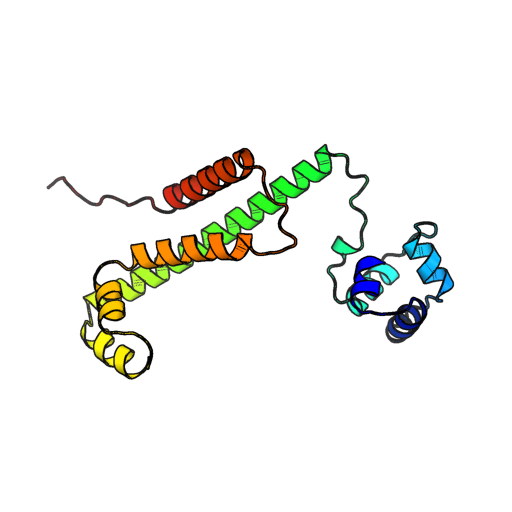 GLU A 1 185 ? 41.337 -10.547 -21.742 1.00 40.38 185 GLU A O 1
ATOM 1435 N N . SER A 1 186 ? 42.028 -9.127 -23.351 1.00 35.53 186 SER A N 1
ATOM 1436 C CA . SER A 1 186 ? 42.728 -9.983 -24.334 1.00 35.53 186 SER A CA 1
ATOM 1437 C C . SER A 1 186 ? 42.959 -9.224 -25.638 1.00 35.53 186 SER A C 1
ATOM 1439 O O . SER A 1 186 ? 41.965 -8.745 -26.226 1.00 35.53 186 SER A O 1
#

Foldseek 3Di:
DVVLCVVVVHQLQNLQVQLVVVVRHDHSVNSVCVVVVVDDDDPVRLVSSCVSSVHPSVVSDDDPPDDVVNVVVVVVVVVVVVLVVVLVVLLVVVVVLVVVLVCCVVPVCVLVVVVVVPPDDDPVNSVCSNPCSPVVSVVVVVVVVVVVCPDPPPDDDDPVVVVVVVVVVVVSVVVSPPPPPPDPDD

Secondary structure (DSSP, 8-state):
-HHHHHTTT--HHHHHHHHHTTT----HHHHHHHHTTSSPPPHHHHHHHHHHTTS-GGGTSPPTT--HHHHHHHHHHHHHHHHHHHHHHHHHHHHHHHHHHHHHHH-TTHHHHHHHH-TT--HHHHHHHHH-HHHHHHHHHHHHHHHHTT-TTS----HHHHHHHHHHHHHHHHHH----------

Radius of gyration: 25.35 Å; chains: 1; bounding box: 71×34×64 Å

Sequence (186 aa):
MRKARTDRGWSQRTLAEELDKLDVKLDPSAVTRIERGSREVKLREAVAIAAVLAVPLQDLAPPPTSSPRDHFVSCLASATEQGLAARQALASMSMYYAMALHLIKHEPELLAEIGAEFNGFSEKELESYRRYPTQMALSLVKDLARRQSRDPAAVIPTAEEADQLTEIVDAVVANLIKVQNEDSES